Protein AF-A0A6N9L5D1-F1 (afdb_monomer)

Sequence (204 aa):
MIIDLNQILSTFNIDYEIAKGNNKLGEASLPKQFNQGGEIQGNFLSREFSLIYDPDKIKPEWDKVGHKKYGMLFEEESLGVIYQKTGFTSQSGYFVLKYDGVKYKMYRVGLETGYVYPIYEGSKLVACIVADKSIFNDLNLYHIYALNKSYSYISSIFGLYLDACIQLKYGPLVTSPNYIAGKSLRKKYDPAFIEKIKDMENKA

Nearest PDB structures (foldseek):
  4fpw-assembly3_A  TM=4.398E-01  e=1.246E-01  Micromonospora echinospora
  4fpw-assembly3_B  TM=4.103E-01  e=2.483E-01  Micromonospora echinospora
  3rzy-assembly1_A  TM=4.090E-01  e=1.676E+00  Homo sapiens
  1vyg-assembly1_A  TM=3.881E-01  e=1.965E+00  Schistosoma mansoni
  1z94-assembly2_E-2  TM=3.430E-01  e=1.507E+00  Chromobacterium violaceum ATCC 12472

Foldseek 3Di:
DKWKWWFDDDPFWGKTFIGDVVRTFKIWTHGLVCLCWDWIWMDGNNWTKIWTDDPPQPDPCCVVDPDDPQKTWIDTPWIKIKDKDDDPDNQFIWIWIDTPNWIKIWHWADDPQAIKIFIDGPPDGFKIWGWGQDDDPQMTMIMIQGPDPVVSVVVSVVVVSVVSVVCNVPGSDDDHDDDDGDPVCVVSDDPVSRVVSVVVVVVD

Structure (mmCIF, N/CA/C/O backbone):
data_AF-A0A6N9L5D1-F1
#
_entry.id   AF-A0A6N9L5D1-F1
#
loop_
_atom_site.group_PDB
_atom_site.id
_atom_site.type_symbol
_atom_site.label_atom_id
_atom_site.label_alt_id
_atom_site.label_comp_id
_atom_site.label_asym_id
_atom_site.label_entity_id
_atom_site.label_seq_id
_atom_site.pdbx_PDB_ins_code
_atom_site.Cartn_x
_atom_site.Cartn_y
_atom_site.Cartn_z
_atom_site.occupancy
_atom_site.B_iso_or_equiv
_atom_site.auth_seq_id
_atom_site.auth_comp_id
_atom_site.auth_asym_id
_atom_site.auth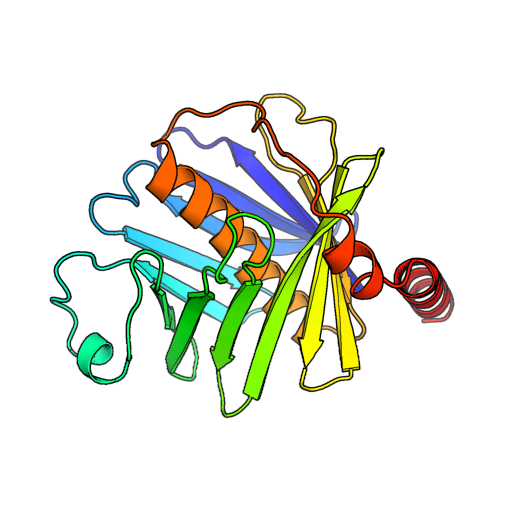_atom_id
_atom_site.pdbx_PDB_model_num
ATOM 1 N N . MET A 1 1 ? -7.427 1.441 13.996 1.00 91.81 1 MET A N 1
ATOM 2 C CA . MET A 1 1 ? -5.975 1.670 13.901 1.00 91.81 1 MET A CA 1
ATOM 3 C C . MET A 1 1 ? -5.735 2.827 12.963 1.00 91.81 1 MET A C 1
ATOM 5 O O . MET A 1 1 ? -6.174 2.772 11.816 1.00 91.81 1 MET A O 1
ATOM 9 N N . ILE A 1 2 ? -5.051 3.847 13.464 1.00 95.88 2 ILE A N 1
ATOM 10 C CA . ILE A 1 2 ? -4.616 5.014 12.697 1.00 95.88 2 ILE A CA 1
ATOM 11 C C . ILE A 1 2 ? -3.088 4.968 12.631 1.00 95.88 2 ILE A C 1
ATOM 13 O O . ILE A 1 2 ? -2.456 4.814 13.678 1.00 95.88 2 ILE A O 1
ATOM 17 N N . ILE A 1 3 ? -2.520 5.019 11.426 1.00 96.31 3 ILE A N 1
ATOM 18 C CA . ILE A 1 3 ? -1.069 5.075 11.185 1.00 96.31 3 ILE A CA 1
ATOM 19 C C . ILE A 1 3 ? -0.760 6.068 10.074 1.00 96.31 3 ILE A C 1
ATOM 21 O O . ILE A 1 3 ? -1.624 6.355 9.247 1.00 96.31 3 ILE A O 1
ATOM 25 N N . ASP A 1 4 ? 0.491 6.489 10.015 1.00 94.44 4 ASP A N 1
ATOM 26 C CA . ASP A 1 4 ? 1.027 7.338 8.968 1.00 94.44 4 ASP A CA 1
ATOM 27 C C . ASP A 1 4 ? 2.071 6.558 8.164 1.00 94.44 4 ASP A C 1
ATOM 29 O O . ASP A 1 4 ? 2.859 5.792 8.726 1.00 94.44 4 ASP A O 1
ATOM 33 N N . LEU A 1 5 ? 2.040 6.722 6.843 1.00 93.56 5 LEU A N 1
ATOM 34 C CA . LEU A 1 5 ? 3.094 6.298 5.928 1.00 93.56 5 LEU A CA 1
ATOM 35 C C . LEU A 1 5 ? 3.769 7.572 5.415 1.00 93.56 5 LEU A C 1
ATOM 37 O O . LEU A 1 5 ? 3.224 8.290 4.572 1.00 93.56 5 LEU A O 1
ATOM 41 N N . ASN A 1 6 ? 4.941 7.841 5.976 1.00 89.75 6 ASN A N 1
ATOM 42 C CA . ASN A 1 6 ? 5.690 9.072 5.800 1.00 89.75 6 ASN A CA 1
ATOM 43 C C . ASN A 1 6 ? 6.828 8.818 4.829 1.00 89.75 6 ASN A C 1
ATOM 45 O O . ASN A 1 6 ? 7.711 8.015 5.124 1.00 89.75 6 ASN A O 1
ATOM 49 N N . GLN A 1 7 ? 6.843 9.516 3.700 1.00 86.88 7 GLN A N 1
ATOM 50 C CA . GLN A 1 7 ? 8.029 9.531 2.861 1.00 86.88 7 GLN A CA 1
ATOM 51 C C . GLN A 1 7 ? 9.155 10.294 3.576 1.00 86.88 7 GLN A C 1
ATOM 53 O O . GLN A 1 7 ? 8.969 11.421 4.033 1.00 86.88 7 GLN A O 1
ATOM 58 N N . ILE A 1 8 ? 10.335 9.690 3.637 1.00 85.00 8 ILE A N 1
ATOM 59 C CA . ILE A 1 8 ? 11.583 10.268 4.123 1.00 85.00 8 ILE A CA 1
ATOM 60 C C . ILE A 1 8 ? 12.545 10.340 2.938 1.00 85.00 8 ILE A C 1
ATOM 62 O O . ILE A 1 8 ? 12.780 9.362 2.226 1.00 85.00 8 ILE A O 1
ATOM 66 N N . LEU A 1 9 ? 13.111 11.520 2.687 1.00 72.88 9 LEU A N 1
ATOM 67 C CA . LEU A 1 9 ? 14.063 11.657 1.592 1.00 72.88 9 LEU A CA 1
ATOM 68 C C . LEU A 1 9 ? 15.398 11.007 1.966 1.00 72.88 9 LEU A C 1
ATOM 70 O O . LEU A 1 9 ? 16.050 11.425 2.921 1.00 72.88 9 LEU A O 1
ATOM 74 N N . SER A 1 10 ? 15.836 10.061 1.144 1.00 66.38 10 SER A N 1
ATOM 75 C CA . SER A 1 10 ? 17.186 9.511 1.169 1.00 66.38 10 SER A CA 1
ATOM 76 C C . SER A 1 10 ? 17.852 9.737 -0.189 1.00 66.38 10 SER A C 1
ATOM 78 O O . SER A 1 10 ? 17.209 9.936 -1.228 1.00 66.38 10 SER A O 1
ATOM 80 N N . THR A 1 11 ? 19.178 9.849 -0.200 1.00 74.38 11 THR A N 1
ATOM 81 C CA . THR A 1 11 ? 19.909 10.321 -1.386 1.00 74.38 11 THR A CA 1
ATOM 82 C C . THR A 1 11 ? 19.740 9.352 -2.559 1.00 74.38 11 THR A C 1
ATOM 84 O O . THR A 1 11 ? 19.483 9.781 -3.689 1.00 74.38 11 THR A O 1
ATOM 87 N N . PHE A 1 12 ? 19.792 8.048 -2.280 1.00 76.06 12 PHE A N 1
ATOM 88 C CA . PHE A 1 12 ? 19.766 6.983 -3.285 1.00 76.06 12 PHE A CA 1
ATOM 89 C C . PHE A 1 12 ? 18.371 6.376 -3.493 1.00 76.06 12 PHE A C 1
ATOM 91 O O . PHE A 1 12 ? 17.987 6.115 -4.634 1.00 76.06 12 PHE A O 1
ATOM 98 N N . ASN A 1 13 ? 17.593 6.250 -2.417 1.00 84.94 13 ASN A N 1
ATOM 99 C CA . ASN A 1 13 ? 16.246 5.684 -2.421 1.00 84.94 13 ASN A CA 1
ATOM 100 C C . ASN A 1 13 ? 15.224 6.687 -1.881 1.00 84.94 13 ASN A C 1
ATOM 102 O O . ASN A 1 13 ? 15.570 7.690 -1.263 1.00 84.94 13 ASN A O 1
ATOM 106 N N . ILE A 1 14 ? 13.951 6.430 -2.140 1.00 87.50 14 ILE A N 1
ATOM 107 C CA . ILE A 1 14 ? 12.853 7.081 -1.438 1.00 87.50 14 ILE A CA 1
ATOM 108 C C . ILE A 1 14 ? 12.522 6.176 -0.255 1.00 87.50 14 ILE A C 1
ATOM 110 O O . ILE A 1 14 ? 11.976 5.091 -0.450 1.00 87.50 14 ILE A O 1
ATOM 114 N N . ASP A 1 15 ? 12.899 6.592 0.947 1.00 91.25 15 ASP A N 1
ATOM 115 C CA . ASP A 1 15 ? 12.652 5.808 2.151 1.00 91.25 15 ASP A CA 1
ATOM 116 C C . ASP A 1 15 ? 11.296 6.190 2.743 1.00 91.25 15 ASP A C 1
ATOM 118 O O . ASP A 1 15 ? 10.750 7.259 2.478 1.00 91.25 15 ASP A O 1
ATOM 122 N N . TYR A 1 16 ? 10.723 5.292 3.527 1.00 92.81 16 TYR A N 1
ATOM 123 C CA . TYR A 1 16 ? 9.433 5.473 4.164 1.00 92.81 16 TYR A CA 1
ATOM 124 C C . TYR A 1 16 ? 9.514 5.031 5.610 1.00 92.81 16 TYR A C 1
ATOM 126 O O . TYR A 1 16 ? 10.091 3.991 5.919 1.00 92.81 16 TYR A O 1
ATOM 134 N N . GLU A 1 17 ? 8.854 5.775 6.483 1.00 94.69 17 GLU A N 1
ATOM 135 C CA . GLU A 1 17 ? 8.556 5.348 7.839 1.00 94.69 17 GLU A CA 1
ATOM 136 C C . GLU A 1 17 ? 7.065 5.067 7.974 1.00 94.69 17 GLU A C 1
ATOM 138 O O . GLU A 1 17 ? 6.220 5.844 7.528 1.00 94.69 17 GLU A O 1
ATOM 143 N N . ILE A 1 18 ? 6.745 3.946 8.615 1.00 95.44 18 ILE A N 1
ATOM 144 C CA . ILE A 1 18 ? 5.383 3.591 8.992 1.00 95.44 18 ILE A CA 1
ATOM 145 C C . ILE A 1 18 ? 5.271 3.798 10.499 1.00 95.44 18 ILE A C 1
ATOM 147 O O . ILE A 1 18 ? 5.914 3.080 11.269 1.00 95.44 18 ILE A O 1
ATOM 151 N N . ALA A 1 19 ? 4.459 4.757 10.935 1.00 95.31 19 ALA A N 1
ATOM 152 C CA . ALA A 1 19 ? 4.396 5.179 12.333 1.00 95.31 19 ALA A CA 1
ATOM 153 C C . ALA A 1 19 ? 2.962 5.240 12.870 1.00 95.31 19 ALA A C 1
ATOM 155 O O . ALA A 1 19 ? 1.998 5.426 12.134 1.00 95.31 19 ALA A O 1
ATOM 156 N N . LYS A 1 20 ? 2.813 5.090 14.187 1.00 93.94 20 LYS A N 1
ATOM 157 C CA . LYS A 1 20 ? 1.584 5.416 14.921 1.00 93.94 20 LYS A CA 1
ATOM 158 C C . LYS A 1 20 ? 1.913 6.490 15.949 1.00 93.94 20 LYS A C 1
ATOM 160 O O . LYS A 1 20 ? 2.488 6.180 16.995 1.00 93.94 20 LYS A O 1
ATOM 165 N N . GLY A 1 21 ? 1.547 7.740 15.666 1.00 89.38 21 GLY A N 1
ATOM 166 C CA . GLY A 1 21 ? 2.043 8.873 16.449 1.00 89.38 21 GLY A CA 1
ATOM 167 C C . GLY A 1 21 ? 3.574 8.878 16.436 1.00 89.38 21 GLY A C 1
ATOM 168 O O . GLY A 1 21 ? 4.176 8.730 15.382 1.00 89.38 21 GLY A O 1
ATOM 169 N N . ASN A 1 22 ? 4.205 8.940 17.610 1.00 88.19 22 ASN A N 1
ATOM 170 C CA . ASN A 1 22 ? 5.671 8.941 17.727 1.00 88.19 22 ASN A CA 1
ATOM 171 C C . ASN A 1 22 ? 6.308 7.538 17.698 1.00 88.19 22 ASN A C 1
ATOM 173 O O . ASN A 1 22 ? 7.520 7.409 17.855 1.00 88.19 22 ASN A O 1
ATOM 177 N N . ASN A 1 23 ? 5.509 6.479 17.547 1.00 93.12 23 ASN A N 1
ATOM 178 C CA . ASN A 1 23 ? 6.004 5.109 17.600 1.00 93.12 23 ASN A CA 1
ATOM 179 C C . ASN A 1 23 ? 6.222 4.575 16.184 1.00 93.12 23 ASN A C 1
ATOM 181 O O . ASN A 1 23 ? 5.253 4.284 15.477 1.00 93.12 23 ASN A O 1
ATOM 185 N N . LYS A 1 24 ? 7.487 4.386 15.797 1.00 95.00 24 LYS A N 1
ATOM 186 C CA . LYS A 1 24 ? 7.852 3.690 14.559 1.00 95.00 24 LYS A CA 1
ATOM 187 C C . LYS A 1 24 ? 7.416 2.226 14.628 1.00 95.00 24 LYS A C 1
ATOM 189 O O . LYS A 1 24 ? 7.713 1.519 15.589 1.00 95.00 24 LYS A O 1
ATOM 194 N N . LEU A 1 25 ? 6.704 1.778 13.601 1.00 96.44 25 LEU A N 1
ATOM 195 C CA . LEU A 1 25 ? 6.185 0.417 13.471 1.00 96.44 25 LEU A CA 1
ATOM 196 C C . LEU A 1 25 ? 6.818 -0.360 12.309 1.00 96.44 25 LEU A C 1
ATOM 198 O O . LEU A 1 25 ? 6.644 -1.580 12.228 1.00 96.44 25 LEU A O 1
ATOM 202 N N . GLY A 1 26 ? 7.488 0.340 11.396 1.00 96.56 26 GLY A N 1
ATOM 203 C CA . GLY A 1 26 ? 8.083 -0.236 10.200 1.00 96.56 26 GLY A CA 1
ATOM 204 C C . GLY A 1 26 ? 8.743 0.808 9.308 1.00 96.56 26 GLY A C 1
ATOM 205 O O . GLY A 1 26 ? 8.685 2.009 9.586 1.00 96.56 26 GLY A O 1
ATOM 206 N N . GLU A 1 27 ? 9.353 0.336 8.234 1.00 96.31 27 GLU A N 1
ATOM 207 C CA . GLU A 1 27 ? 9.976 1.148 7.195 1.00 96.31 27 GLU A CA 1
ATOM 208 C C . GLU A 1 27 ? 9.917 0.443 5.838 1.00 96.31 27 GLU A C 1
ATOM 210 O O . GLU A 1 27 ? 9.669 -0.759 5.751 1.00 96.31 27 GLU A O 1
ATOM 215 N N . ALA A 1 28 ? 10.112 1.200 4.764 1.00 96.06 28 ALA A N 1
ATOM 216 C CA . ALA A 1 28 ? 10.272 0.649 3.425 1.00 96.06 28 ALA A CA 1
ATOM 217 C C . ALA A 1 28 ? 11.197 1.533 2.589 1.00 96.06 28 ALA A C 1
ATOM 219 O O . ALA A 1 28 ? 11.356 2.713 2.883 1.00 96.06 28 ALA A O 1
ATOM 220 N N . SER A 1 29 ? 11.780 0.982 1.529 1.00 93.81 29 SER A N 1
ATOM 221 C CA . SER A 1 29 ? 12.681 1.711 0.638 1.00 93.81 29 SER A CA 1
ATOM 222 C C . SER A 1 29 ? 12.319 1.449 -0.819 1.00 93.81 29 SER A C 1
ATOM 224 O O . SER A 1 29 ? 12.283 0.301 -1.257 1.00 93.81 29 SER A O 1
ATOM 226 N N . LEU A 1 30 ? 12.029 2.514 -1.568 1.00 91.56 30 LEU A N 1
ATOM 227 C CA . LEU A 1 30 ? 11.703 2.502 -2.994 1.00 91.56 30 LEU A CA 1
ATOM 228 C C . LEU A 1 30 ? 12.911 3.007 -3.806 1.00 91.56 30 LEU A C 1
ATOM 230 O O . LEU A 1 30 ? 13.289 4.177 -3.692 1.00 91.56 30 LEU A O 1
ATOM 234 N N . PRO A 1 31 ? 13.512 2.174 -4.672 1.00 89.88 31 PRO A N 1
ATOM 235 C CA . PRO A 1 31 ? 14.637 2.592 -5.505 1.00 89.88 31 PRO A CA 1
ATOM 236 C C . PRO A 1 31 ? 14.278 3.726 -6.474 1.00 89.88 31 PRO A C 1
ATOM 238 O O . PRO A 1 31 ? 13.267 3.661 -7.169 1.00 89.88 31 PRO A O 1
ATOM 241 N N . LYS A 1 32 ? 15.138 4.741 -6.643 1.00 83.75 32 LYS A N 1
ATOM 242 C CA . LYS A 1 32 ? 14.883 5.845 -7.602 1.00 83.75 32 LYS A CA 1
ATOM 243 C C . LYS A 1 32 ? 14.829 5.416 -9.079 1.00 83.75 32 LYS A C 1
ATOM 245 O O . LYS A 1 32 ? 14.246 6.127 -9.901 1.00 83.75 32 LYS A O 1
ATOM 250 N N . GLN A 1 33 ? 15.390 4.257 -9.412 1.00 83.56 33 GLN A N 1
ATOM 251 C CA . GLN A 1 33 ? 15.384 3.672 -10.760 1.00 83.56 33 GLN A CA 1
ATOM 252 C C . GLN A 1 33 ? 14.389 2.507 -10.897 1.00 83.56 33 GLN A C 1
ATOM 254 O O . GLN A 1 33 ? 14.547 1.655 -11.763 1.00 83.56 33 GLN A O 1
ATOM 259 N N . PHE A 1 34 ? 13.335 2.475 -10.071 1.00 87.00 34 PHE A N 1
ATOM 260 C CA . PHE A 1 34 ? 12.342 1.393 -10.040 1.00 87.00 34 PHE A CA 1
ATOM 261 C C . PHE A 1 34 ? 11.717 1.053 -11.408 1.00 87.00 34 PHE A C 1
ATOM 263 O O . PHE A 1 34 ? 11.295 -0.073 -11.650 1.00 87.00 34 PHE A O 1
ATOM 270 N N . ASN A 1 35 ? 11.680 2.008 -12.342 1.00 83.06 35 ASN A N 1
ATOM 271 C CA . ASN A 1 35 ? 11.167 1.809 -13.698 1.00 83.06 35 ASN A CA 1
ATOM 272 C C . ASN A 1 35 ? 12.033 0.921 -14.603 1.00 83.06 35 ASN A C 1
ATOM 274 O O . ASN A 1 35 ? 11.524 0.470 -15.629 1.00 83.06 35 ASN A O 1
ATOM 278 N N . GLN A 1 36 ? 13.288 0.657 -14.239 1.00 85.44 36 GLN A N 1
ATOM 279 C CA . GLN A 1 36 ? 14.186 -0.258 -14.956 1.00 85.44 36 GLN A CA 1
ATOM 280 C C . GLN A 1 36 ? 14.103 -1.702 -14.437 1.00 85.44 36 GLN A C 1
ATOM 282 O O . GLN A 1 36 ? 14.897 -2.548 -14.830 1.00 85.44 36 GLN A O 1
ATOM 287 N N . GLY A 1 37 ? 13.138 -1.982 -13.562 1.00 85.94 37 GLY A N 1
ATOM 288 C CA . GLY A 1 37 ? 13.146 -3.171 -12.725 1.00 85.94 37 GLY A CA 1
ATOM 289 C C . GLY A 1 37 ? 13.650 -2.800 -11.338 1.00 85.94 37 GLY A C 1
ATOM 290 O O . GLY A 1 37 ? 14.633 -2.075 -11.183 1.00 85.94 37 GLY A O 1
ATOM 291 N N . GLY A 1 38 ? 12.929 -3.232 -10.315 1.00 89.69 38 GLY A N 1
ATOM 292 C CA . GLY A 1 38 ? 13.236 -2.832 -8.955 1.00 89.69 38 GLY A CA 1
ATOM 293 C C . GLY A 1 38 ? 12.358 -3.516 -7.930 1.00 89.69 38 GLY A C 1
ATOM 294 O O . GLY A 1 38 ? 11.317 -4.098 -8.241 1.00 89.69 38 GLY A O 1
ATOM 295 N N . GLU A 1 39 ? 12.799 -3.418 -6.688 1.00 94.69 39 GLU A N 1
ATOM 296 C CA . GLU A 1 39 ? 12.156 -4.035 -5.544 1.00 94.69 39 GLU A CA 1
ATOM 297 C C . GLU A 1 39 ? 12.014 -2.992 -4.444 1.00 94.69 39 GLU A C 1
ATOM 299 O O . GLU A 1 39 ? 12.992 -2.349 -4.067 1.00 94.69 39 GLU A O 1
ATOM 304 N N . ILE A 1 40 ? 10.789 -2.803 -3.961 1.00 95.75 40 ILE A N 1
ATOM 305 C CA . ILE A 1 40 ? 10.553 -2.103 -2.702 1.00 95.75 40 ILE A CA 1
ATOM 306 C C . ILE A 1 40 ? 10.690 -3.144 -1.615 1.00 95.75 40 ILE A C 1
ATOM 308 O O . ILE A 1 40 ? 9.905 -4.088 -1.604 1.00 95.75 40 ILE A O 1
ATOM 312 N N . GLN A 1 41 ? 11.639 -2.956 -0.714 1.00 96.19 41 GLN A N 1
ATOM 313 C CA . GLN A 1 41 ? 11.795 -3.800 0.464 1.00 96.19 41 GLN A CA 1
ATOM 314 C C . GLN A 1 41 ? 11.293 -3.039 1.676 1.00 96.19 41 GLN A C 1
ATOM 316 O O . GLN A 1 41 ? 11.514 -1.831 1.784 1.00 96.19 41 GLN A O 1
ATOM 321 N N . GLY A 1 42 ? 10.611 -3.722 2.582 1.00 96.44 42 GLY A N 1
ATOM 322 C CA . GLY A 1 42 ? 10.160 -3.102 3.813 1.00 96.44 42 GLY A CA 1
ATOM 323 C C . GLY A 1 42 ? 9.807 -4.102 4.890 1.00 96.44 42 GLY A C 1
ATOM 324 O O . GLY A 1 42 ? 9.711 -5.307 4.665 1.00 96.44 42 GLY A O 1
ATOM 325 N N . ASN A 1 43 ? 9.587 -3.571 6.081 1.00 96.88 43 ASN A N 1
ATOM 326 C CA . ASN A 1 43 ? 9.059 -4.304 7.208 1.00 96.88 43 ASN A CA 1
ATOM 327 C C . ASN A 1 43 ? 7.920 -3.519 7.857 1.00 96.88 43 ASN A C 1
ATOM 329 O O . ASN A 1 43 ? 7.933 -2.293 7.941 1.00 96.88 43 ASN A O 1
ATOM 333 N N . PHE A 1 44 ? 6.911 -4.221 8.359 1.00 95.69 44 PHE A N 1
ATOM 334 C CA . PHE A 1 44 ? 5.868 -3.595 9.161 1.00 95.69 44 PHE A CA 1
ATOM 335 C C . PHE A 1 44 ? 5.303 -4.585 10.172 1.00 95.69 44 PHE A C 1
ATOM 337 O O . PHE A 1 44 ? 4.897 -5.685 9.803 1.00 95.69 44 PHE A O 1
ATOM 344 N N . LEU A 1 45 ? 5.276 -4.200 11.456 1.00 88.94 45 LEU A N 1
ATOM 345 C CA . LEU A 1 45 ? 4.856 -5.077 12.561 1.00 88.94 45 LEU A CA 1
ATOM 346 C C . LEU A 1 45 ? 5.612 -6.420 12.565 1.00 88.94 45 LEU A C 1
ATOM 348 O O . LEU A 1 45 ? 5.006 -7.475 12.738 1.00 88.94 45 LEU A O 1
ATOM 352 N N . SER A 1 46 ? 6.931 -6.361 12.352 1.00 88.94 46 SER A N 1
ATOM 353 C CA . SER A 1 46 ? 7.837 -7.521 12.271 1.00 88.94 46 SER A CA 1
ATOM 354 C C . SER A 1 46 ? 7.609 -8.463 11.082 1.00 88.94 46 SER A C 1
ATOM 356 O O . SER A 1 46 ? 8.156 -9.560 11.075 1.00 88.94 46 SER A O 1
ATOM 358 N N . ARG A 1 47 ? 6.828 -8.049 10.078 1.00 93.75 47 ARG A N 1
ATOM 359 C CA . ARG A 1 47 ? 6.648 -8.785 8.821 1.00 93.75 47 ARG A CA 1
ATOM 360 C C . ARG A 1 47 ? 7.483 -8.133 7.734 1.00 93.75 47 ARG A C 1
ATOM 362 O O . ARG A 1 47 ? 7.245 -6.964 7.425 1.00 93.75 47 ARG A O 1
ATOM 369 N N . GLU A 1 48 ? 8.439 -8.867 7.187 1.00 96.94 48 GLU A N 1
ATOM 370 C CA . GLU A 1 48 ? 9.222 -8.444 6.024 1.00 96.94 48 GLU A CA 1
ATOM 371 C C . GLU A 1 48 ? 8.419 -8.668 4.747 1.00 96.94 48 GLU A C 1
ATOM 373 O O . GLU A 1 48 ? 7.653 -9.624 4.650 1.00 96.94 48 GLU A O 1
ATOM 378 N N . PHE A 1 49 ? 8.555 -7.773 3.778 1.00 97.44 49 PHE A N 1
ATOM 379 C CA . PHE A 1 49 ? 7.877 -7.901 2.501 1.00 97.44 49 PHE A CA 1
ATOM 380 C C . PHE A 1 49 ? 8.645 -7.226 1.372 1.00 97.44 49 PHE A C 1
ATOM 382 O O . PHE A 1 49 ? 9.402 -6.276 1.592 1.00 97.44 49 PHE A O 1
ATOM 389 N N . SER A 1 50 ? 8.331 -7.659 0.154 1.00 97.38 50 SER A N 1
ATOM 390 C CA . SER A 1 50 ? 8.848 -7.075 -1.074 1.00 97.38 50 SER A CA 1
ATOM 391 C C . SER A 1 50 ? 7.741 -6.794 -2.091 1.00 97.38 50 SER A C 1
ATOM 393 O O . SER A 1 50 ? 6.834 -7.600 -2.300 1.00 97.38 50 SER A O 1
ATOM 395 N N . LEU A 1 51 ? 7.818 -5.643 -2.764 1.00 96.69 51 LEU A N 1
ATOM 396 C CA . LEU A 1 51 ? 7.054 -5.351 -3.981 1.00 96.69 51 LEU A CA 1
ATOM 397 C C . LEU A 1 51 ? 8.000 -5.292 -5.171 1.00 96.69 51 LEU A C 1
ATOM 399 O O . LEU A 1 51 ? 8.813 -4.376 -5.276 1.00 96.69 51 LEU A O 1
ATOM 403 N N . ILE A 1 52 ? 7.872 -6.249 -6.082 1.00 95.31 52 ILE A N 1
ATOM 404 C CA . ILE A 1 52 ? 8.824 -6.430 -7.177 1.00 95.31 52 ILE A CA 1
ATOM 405 C C . ILE A 1 52 ? 8.171 -6.048 -8.497 1.00 95.31 52 ILE A C 1
ATOM 407 O O . ILE A 1 52 ? 7.157 -6.624 -8.908 1.00 95.31 52 ILE A O 1
ATOM 411 N N . TYR A 1 53 ? 8.792 -5.099 -9.187 1.00 93.69 53 TYR A N 1
ATOM 412 C CA . TYR A 1 53 ? 8.508 -4.785 -10.576 1.00 93.69 53 TYR A CA 1
ATOM 413 C C . TYR A 1 53 ? 9.596 -5.386 -11.463 1.00 93.69 53 TYR A C 1
ATOM 415 O O . TYR A 1 53 ? 10.770 -5.048 -11.334 1.00 93.69 53 TYR A O 1
ATOM 423 N N . ASP A 1 54 ? 9.192 -6.262 -12.376 1.00 90.31 54 ASP A N 1
ATOM 424 C CA . ASP A 1 54 ? 10.068 -6.906 -13.351 1.00 90.31 54 ASP A CA 1
ATOM 425 C C . ASP A 1 54 ? 9.465 -6.675 -14.747 1.00 90.31 54 ASP A C 1
ATOM 427 O O . ASP A 1 54 ? 8.494 -7.339 -15.133 1.00 90.31 54 ASP A O 1
ATOM 431 N N . PRO A 1 55 ? 9.949 -5.663 -15.485 1.00 86.69 55 PRO A N 1
ATOM 432 C CA . PRO A 1 55 ? 9.409 -5.340 -16.801 1.00 86.69 55 PRO A CA 1
ATOM 433 C C . PRO A 1 55 ? 9.678 -6.448 -17.827 1.00 86.69 55 PRO A C 1
ATOM 435 O O . PRO A 1 55 ? 8.844 -6.665 -18.712 1.00 86.69 55 PRO A O 1
ATOM 438 N N . ASP A 1 56 ? 10.798 -7.156 -17.676 1.00 89.19 56 ASP A N 1
ATOM 439 C CA . ASP A 1 56 ? 11.262 -8.196 -18.596 1.00 89.19 56 ASP A CA 1
ATOM 440 C C . ASP A 1 56 ? 10.761 -9.594 -18.203 1.00 89.19 56 ASP A C 1
ATOM 442 O O . ASP A 1 56 ? 10.819 -10.520 -19.012 1.00 89.19 56 ASP A O 1
ATOM 446 N N . LYS A 1 57 ? 10.182 -9.724 -17.001 1.00 87.25 57 LYS A N 1
ATOM 447 C CA . LYS A 1 57 ? 9.574 -10.946 -16.451 1.00 87.25 57 LYS A CA 1
ATOM 448 C C . LYS A 1 57 ? 10.562 -12.106 -16.382 1.00 87.25 57 LYS A C 1
ATOM 450 O O . LYS A 1 57 ? 10.262 -13.223 -16.798 1.00 87.25 57 LYS A O 1
ATOM 455 N N . ILE A 1 58 ? 11.753 -11.819 -15.878 1.00 87.06 58 ILE A N 1
ATOM 456 C CA . ILE A 1 58 ? 12.841 -12.786 -15.765 1.00 87.06 58 ILE A CA 1
ATOM 457 C C . ILE A 1 58 ? 12.636 -13.690 -14.539 1.00 87.06 58 ILE A C 1
ATOM 459 O O . ILE A 1 58 ? 13.042 -14.853 -14.572 1.00 87.06 58 ILE A O 1
ATOM 463 N N . LYS A 1 59 ? 11.994 -13.205 -13.460 1.00 86.69 59 LYS A N 1
ATOM 464 C CA . LYS A 1 59 ? 11.750 -14.039 -12.268 1.00 86.69 59 LYS A CA 1
ATOM 465 C C . LYS A 1 59 ? 10.723 -15.168 -12.557 1.00 86.69 59 LYS A C 1
ATOM 467 O O . LYS A 1 59 ? 9.655 -14.885 -13.107 1.00 86.69 59 LYS A O 1
ATOM 472 N N . PRO A 1 60 ? 10.969 -16.427 -12.136 1.00 86.50 60 PRO A N 1
ATOM 473 C CA . PRO A 1 60 ? 10.050 -17.557 -12.356 1.00 86.50 60 PRO A CA 1
ATOM 474 C C . PRO A 1 60 ? 8.630 -17.357 -11.798 1.00 86.50 60 PRO A C 1
ATOM 476 O O . PRO A 1 60 ? 7.656 -17.913 -12.304 1.00 86.50 60 PRO A O 1
ATOM 479 N N . GLU A 1 61 ? 8.480 -16.558 -10.743 1.00 89.69 61 GLU A N 1
ATOM 480 C CA . GLU A 1 61 ? 7.207 -16.267 -10.084 1.00 89.69 61 GLU A CA 1
ATOM 481 C C . GLU A 1 61 ? 6.218 -15.525 -10.994 1.00 89.69 61 GLU A C 1
ATOM 483 O O . GLU A 1 61 ? 5.007 -15.612 -10.774 1.00 89.69 61 GLU A O 1
ATOM 488 N N . TRP A 1 62 ? 6.697 -14.841 -12.040 1.00 88.69 62 TRP A N 1
ATOM 489 C CA . TRP A 1 62 ? 5.847 -14.095 -12.974 1.00 88.69 62 TRP A CA 1
ATOM 490 C C . TRP A 1 62 ? 4.884 -14.977 -13.761 1.00 88.69 62 TRP A C 1
ATOM 492 O O . TRP A 1 62 ? 3.791 -14.514 -14.100 1.00 88.69 62 TRP A O 1
ATOM 502 N N . ASP A 1 63 ? 5.219 -16.252 -13.972 1.00 85.81 63 ASP A N 1
ATOM 503 C CA . ASP A 1 63 ? 4.325 -17.224 -14.612 1.00 85.81 63 ASP A CA 1
ATOM 504 C C . ASP A 1 63 ? 3.028 -17.428 -13.815 1.00 85.81 63 ASP A C 1
ATOM 506 O O . ASP A 1 63 ? 1.990 -17.812 -14.360 1.00 85.81 63 ASP A O 1
ATOM 510 N N . LYS A 1 64 ? 3.046 -17.108 -12.514 1.00 83.56 64 LYS A N 1
ATOM 511 C CA . LYS A 1 64 ? 1.882 -17.199 -11.627 1.00 83.56 64 LYS A CA 1
ATOM 512 C C . LYS A 1 64 ? 0.976 -15.965 -11.713 1.00 83.56 64 LYS A C 1
ATOM 514 O O . LYS A 1 64 ? -0.017 -15.888 -10.982 1.00 83.56 64 LYS A O 1
ATOM 519 N N . VAL A 1 65 ? 1.265 -14.996 -12.593 1.00 80.00 65 VAL A N 1
ATOM 520 C CA . VAL A 1 65 ? 0.591 -13.694 -12.584 1.00 80.00 65 VAL A CA 1
ATOM 521 C C . VAL A 1 65 ? 0.058 -13.223 -13.950 1.00 80.00 65 VAL A C 1
ATOM 523 O O . VAL A 1 65 ? 0.764 -13.099 -14.942 1.00 80.00 65 VAL A O 1
ATOM 526 N N . GLY A 1 66 ? -1.233 -12.861 -14.004 1.00 66.31 66 GLY A N 1
ATOM 527 C CA . GLY A 1 66 ? -1.939 -12.437 -15.234 1.00 66.31 66 GLY A CA 1
ATOM 528 C C . GLY A 1 66 ? -1.820 -10.942 -15.592 1.00 66.31 66 GLY A C 1
ATOM 529 O O . GLY A 1 66 ? -2.827 -10.231 -15.567 1.00 66.31 66 GLY A O 1
ATOM 530 N N . HIS A 1 67 ? -0.607 -10.451 -15.874 1.00 65.38 67 HIS A N 1
ATOM 531 C CA . HIS A 1 67 ? -0.214 -9.031 -15.777 1.00 65.38 67 HIS A CA 1
ATOM 532 C C . HIS A 1 67 ? -0.888 -7.980 -16.683 1.00 65.38 67 HIS A C 1
ATOM 534 O O . HIS A 1 67 ? -1.284 -8.204 -17.824 1.00 65.38 67 HIS A O 1
ATOM 540 N N . LYS 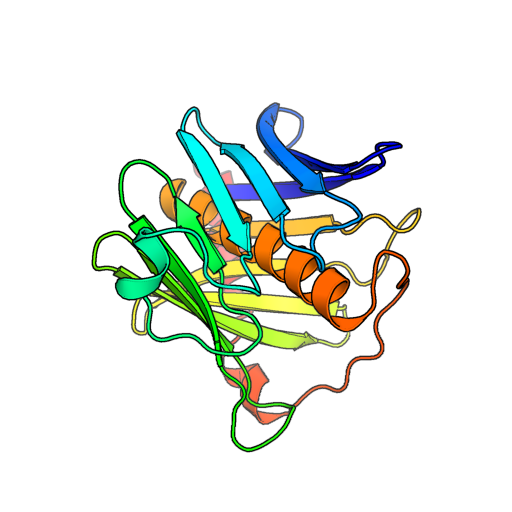A 1 68 ? -0.900 -6.752 -16.144 1.00 74.19 68 LYS A N 1
ATOM 541 C CA . LYS A 1 68 ? -1.147 -5.460 -16.807 1.00 74.19 68 LYS A CA 1
ATOM 542 C C . LYS A 1 68 ? 0.111 -4.582 -16.673 1.00 74.19 68 LYS A C 1
ATOM 544 O O . LYS A 1 68 ? 0.952 -4.881 -15.834 1.00 74.19 68 LYS A O 1
ATOM 549 N N . LYS A 1 69 ? 0.190 -3.464 -17.412 1.00 80.12 69 LYS A N 1
ATOM 550 C CA . LYS A 1 69 ? 1.349 -2.535 -17.487 1.00 80.12 69 LYS A CA 1
ATOM 551 C C . LYS A 1 69 ? 1.976 -2.107 -16.141 1.00 80.12 69 LYS A C 1
ATOM 553 O O . LYS A 1 69 ? 3.153 -1.794 -16.114 1.00 80.12 69 LYS A O 1
ATOM 558 N N . TYR A 1 70 ? 1.208 -2.091 -15.049 1.00 85.75 70 TYR A N 1
ATOM 559 C CA . TYR A 1 70 ? 1.653 -1.652 -13.714 1.00 85.75 70 TYR A CA 1
ATOM 560 C C . TYR A 1 70 ? 1.558 -2.755 -12.649 1.00 85.75 70 TYR A C 1
ATOM 562 O O . TYR A 1 70 ? 1.358 -2.460 -11.475 1.00 85.75 70 TYR A O 1
ATOM 570 N N . GLY A 1 71 ? 1.553 -4.030 -13.039 1.00 91.25 71 GLY A N 1
ATOM 571 C CA . GLY A 1 71 ? 1.495 -5.114 -12.057 1.00 91.25 71 GLY A CA 1
ATOM 572 C C . GLY A 1 71 ? 2.851 -5.370 -11.397 1.00 91.25 71 GLY A C 1
ATOM 573 O O . GLY A 1 71 ? 3.870 -5.260 -12.068 1.00 91.25 71 GLY A O 1
ATOM 574 N N . MET A 1 72 ? 2.836 -5.742 -10.120 1.00 94.69 72 MET A N 1
ATOM 575 C CA . MET A 1 72 ? 4.006 -6.106 -9.315 1.00 94.69 72 MET A CA 1
ATOM 576 C C . MET A 1 72 ? 3.717 -7.398 -8.546 1.00 94.69 72 MET A C 1
ATOM 578 O O . MET A 1 72 ? 2.565 -7.641 -8.156 1.00 94.69 72 MET A O 1
ATOM 582 N N . LEU A 1 73 ? 4.753 -8.204 -8.321 1.00 95.56 73 LEU A N 1
ATOM 583 C CA . LEU A 1 73 ? 4.700 -9.293 -7.349 1.00 95.56 73 LEU A CA 1
ATOM 584 C C . LEU A 1 73 ? 4.710 -8.694 -5.946 1.00 95.56 73 LEU A C 1
ATOM 586 O O . LEU A 1 73 ? 5.393 -7.703 -5.697 1.00 95.56 73 LEU A O 1
ATOM 590 N N . PHE A 1 74 ? 3.938 -9.293 -5.052 1.00 96.19 74 PHE A N 1
ATOM 591 C CA . PHE A 1 74 ? 3.987 -9.004 -3.628 1.00 96.19 74 PHE A CA 1
ATOM 592 C C . PHE A 1 74 ? 4.484 -10.257 -2.917 1.00 96.19 74 PHE A C 1
ATOM 594 O O . PHE A 1 74 ? 3.792 -11.271 -2.927 1.00 96.19 74 PHE A O 1
ATOM 601 N N . GLU A 1 75 ? 5.684 -10.203 -2.359 1.00 95.12 75 GLU A N 1
ATOM 602 C CA . GLU A 1 75 ? 6.324 -11.323 -1.676 1.00 95.12 75 GLU A CA 1
ATOM 603 C C . GLU A 1 75 ? 6.348 -11.072 -0.171 1.00 95.12 75 GLU A C 1
ATOM 605 O O . GLU A 1 75 ? 6.757 -10.010 0.291 1.00 95.12 75 GLU A O 1
ATOM 610 N N . GLU A 1 76 ? 5.880 -12.062 0.578 1.00 93.69 76 GLU A N 1
ATOM 611 C CA . GLU A 1 76 ? 5.990 -12.165 2.031 1.00 93.69 76 GLU A CA 1
ATOM 612 C C . GLU A 1 76 ? 6.007 -13.675 2.367 1.00 93.69 76 GLU A C 1
ATOM 614 O O . GLU A 1 76 ? 6.690 -14.428 1.675 1.00 93.69 76 GLU A O 1
ATOM 619 N N . GLU A 1 77 ? 5.231 -14.178 3.331 1.00 90.38 77 GLU A N 1
ATOM 620 C CA . GLU A 1 77 ? 5.073 -15.619 3.585 1.00 90.38 77 GLU A CA 1
ATOM 621 C C . GLU A 1 77 ? 4.393 -16.325 2.405 1.00 90.38 77 GLU A C 1
ATOM 623 O O . GLU A 1 77 ? 4.619 -17.506 2.143 1.00 90.38 77 GLU A O 1
ATOM 628 N N . SER A 1 78 ? 3.539 -15.597 1.683 1.00 91.31 78 SER A N 1
ATOM 629 C CA . SER A 1 78 ? 2.826 -16.073 0.501 1.00 91.31 78 SER A CA 1
ATOM 630 C C . SER A 1 78 ? 2.976 -15.106 -0.663 1.00 91.31 78 SER A C 1
ATOM 632 O O . SER A 1 78 ? 3.045 -13.891 -0.485 1.00 91.31 78 SER A O 1
ATOM 634 N N . LEU A 1 79 ? 2.956 -15.646 -1.882 1.00 93.62 79 LEU A N 1
ATOM 635 C CA . LEU A 1 79 ? 3.019 -14.836 -3.093 1.00 93.62 79 LEU A CA 1
ATOM 636 C C . LEU A 1 79 ? 1.661 -14.185 -3.394 1.00 93.62 79 LEU A C 1
ATOM 638 O O . LEU A 1 79 ? 0.629 -14.852 -3.512 1.00 93.62 79 LEU A O 1
ATOM 642 N N . GLY A 1 80 ? 1.678 -12.872 -3.577 1.00 95.00 80 GLY A N 1
ATOM 643 C CA . GLY A 1 80 ? 0.565 -12.053 -4.025 1.00 95.00 80 GLY A CA 1
ATOM 644 C C . GLY A 1 80 ? 0.871 -11.294 -5.315 1.00 95.00 80 GLY A C 1
ATOM 645 O O . GLY A 1 80 ? 1.983 -11.284 -5.837 1.00 95.00 80 GLY A O 1
ATOM 646 N N . VAL A 1 81 ? -0.151 -10.617 -5.834 1.00 95.38 81 VAL A N 1
ATOM 647 C CA . VAL A 1 81 ? -0.017 -9.681 -6.955 1.00 95.38 81 VAL A CA 1
ATOM 648 C C . VAL A 1 81 ? -0.794 -8.409 -6.673 1.00 95.38 81 VAL A C 1
ATOM 650 O O . VAL A 1 81 ? -1.990 -8.451 -6.356 1.00 95.38 81 VAL A O 1
ATOM 653 N N . ILE A 1 82 ? -0.145 -7.273 -6.903 1.00 95.94 82 ILE A N 1
ATOM 654 C CA . ILE A 1 82 ? -0.778 -5.958 -6.914 1.00 95.94 82 ILE A CA 1
ATOM 655 C C . ILE A 1 82 ? -0.739 -5.348 -8.315 1.00 95.94 82 ILE A C 1
ATOM 657 O O . ILE A 1 82 ? 0.246 -5.467 -9.035 1.00 95.94 82 ILE A O 1
ATOM 661 N N . TYR A 1 83 ? -1.841 -4.748 -8.766 1.00 93.12 83 TYR A N 1
ATOM 662 C CA . TYR A 1 83 ? -1.920 -4.162 -10.105 1.00 93.12 83 TYR A CA 1
ATOM 663 C C . TYR A 1 83 ? -3.033 -3.120 -10.245 1.00 93.12 83 TYR A C 1
ATOM 665 O O . TYR A 1 83 ? -4.078 -3.175 -9.590 1.00 93.12 83 TYR A O 1
ATOM 673 N N . GLN A 1 84 ? -2.859 -2.211 -11.204 1.00 87.81 84 GLN A N 1
ATOM 674 C CA . GLN A 1 84 ? -3.881 -1.257 -11.610 1.00 87.81 84 GLN A CA 1
ATOM 675 C C . GLN A 1 84 ? -4.792 -1.852 -12.689 1.00 87.81 84 GLN A C 1
ATOM 677 O O . GLN A 1 84 ? -4.345 -2.337 -13.732 1.00 87.81 84 GLN A O 1
ATOM 682 N N . LYS A 1 85 ? -6.108 -1.759 -12.490 1.00 85.38 85 LYS A N 1
ATOM 683 C CA . LYS A 1 85 ? -7.090 -1.898 -13.564 1.00 85.38 85 LYS A CA 1
ATOM 684 C C . LYS A 1 85 ? -7.495 -0.515 -14.052 1.00 85.38 85 LYS A C 1
ATOM 686 O O . LYS A 1 85 ? -8.157 0.220 -13.333 1.00 85.38 85 LYS A O 1
ATOM 691 N N . THR A 1 86 ? -7.158 -0.1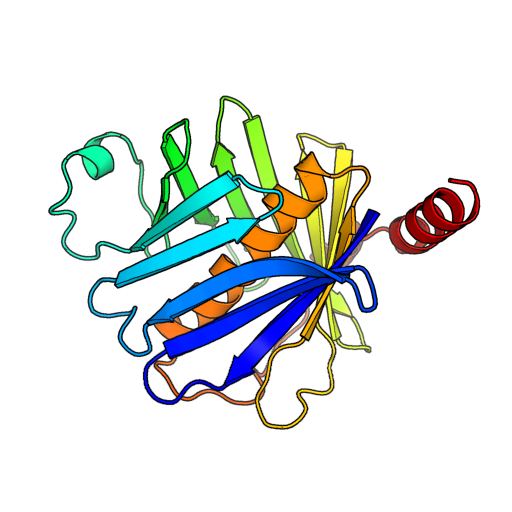93 -15.293 1.00 71.44 86 THR A N 1
ATOM 692 C CA . THR A 1 86 ? -7.813 0.879 -16.046 1.00 71.44 86 THR A CA 1
ATOM 693 C C . THR A 1 86 ? -9.253 0.474 -16.360 1.00 71.44 86 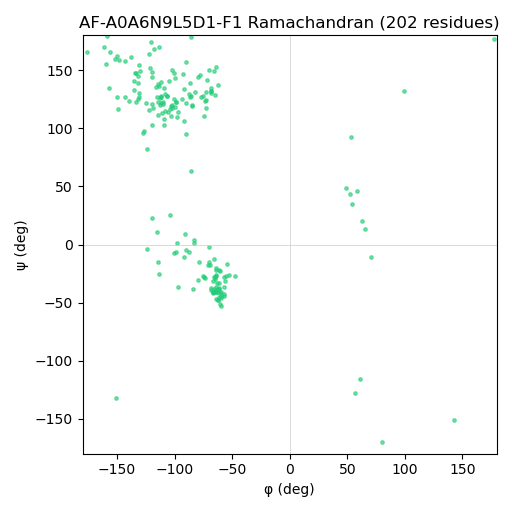THR A C 1
ATOM 695 O O . THR A 1 86 ? -9.505 -0.664 -16.766 1.00 71.44 86 THR A O 1
ATOM 698 N N . GLY A 1 87 ? -10.203 1.374 -16.104 1.00 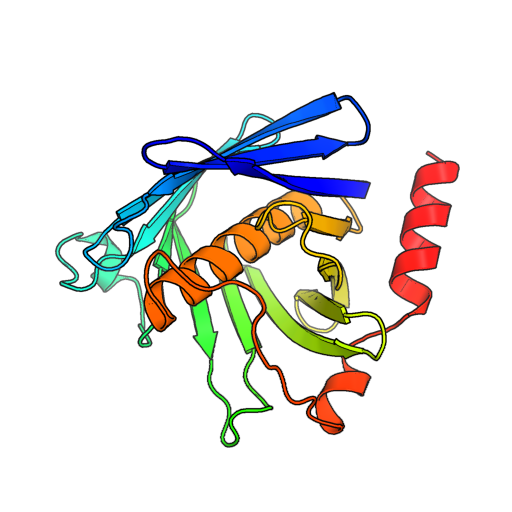60.25 87 GLY A N 1
ATOM 699 C CA . GLY A 1 87 ? -11.574 1.231 -16.590 1.00 60.25 87 GLY A CA 1
ATOM 700 C C . GLY A 1 87 ? -11.718 1.791 -18.009 1.00 60.25 87 GLY A C 1
ATOM 701 O O . GLY A 1 87 ? -10.755 2.311 -18.570 1.00 60.25 87 GLY A O 1
ATOM 702 N N . PHE A 1 88 ? -12.918 1.693 -18.590 1.00 42.31 88 PHE A N 1
ATOM 703 C CA . PHE A 1 88 ? -13.216 2.179 -19.950 1.00 42.31 88 PHE A CA 1
ATOM 704 C C . PHE A 1 88 ? -12.994 3.692 -20.12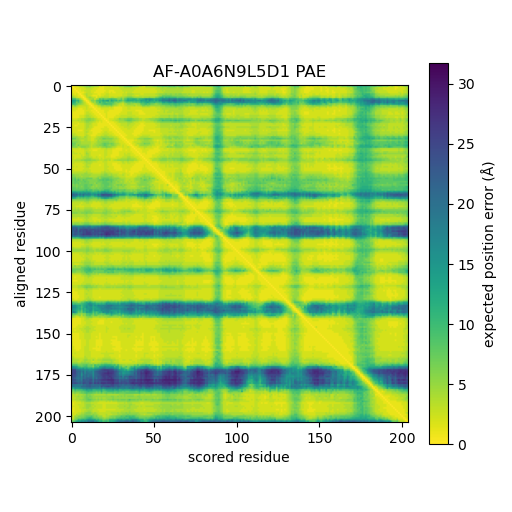4 1.00 42.31 88 PHE A C 1
ATOM 706 O O . PHE A 1 88 ? -12.760 4.160 -21.232 1.00 42.31 88 PHE A O 1
ATOM 713 N N . THR A 1 89 ? -13.025 4.456 -19.030 1.00 44.44 89 THR A N 1
ATOM 714 C CA . THR A 1 89 ? -12.629 5.870 -18.986 1.00 44.44 89 THR A CA 1
ATOM 715 C C . THR A 1 89 ? -11.465 6.051 -18.012 1.00 44.44 89 THR A C 1
ATOM 717 O O . THR A 1 89 ? -11.391 5.358 -16.993 1.00 44.44 89 THR A O 1
ATOM 720 N N . SER A 1 90 ? -10.578 7.019 -18.268 1.00 48.81 90 SER A N 1
ATOM 721 C CA . SER A 1 90 ? -9.407 7.337 -17.423 1.00 48.81 90 SER A CA 1
ATOM 722 C C . SER A 1 90 ? -9.744 7.614 -15.946 1.00 48.81 90 SER A C 1
ATOM 724 O O . SER A 1 90 ? -8.870 7.532 -15.087 1.00 48.81 90 SER A O 1
ATOM 726 N N . GLN A 1 91 ? -11.018 7.878 -15.640 1.00 50.22 91 GLN A N 1
ATOM 727 C CA . GLN A 1 91 ? -11.558 8.203 -14.318 1.00 50.22 91 GLN A CA 1
ATOM 728 C C . GLN A 1 91 ? -12.192 7.014 -13.568 1.00 50.22 91 GLN A C 1
ATOM 730 O O . GLN A 1 91 ? -12.719 7.211 -12.481 1.00 50.22 91 GLN A O 1
ATOM 735 N N . SER A 1 92 ? -12.192 5.798 -14.126 1.00 58.72 92 SER A N 1
ATOM 736 C CA . SER A 1 92 ? -12.853 4.611 -13.534 1.00 58.72 92 SER A CA 1
ATOM 737 C C . SER A 1 92 ? -11.884 3.497 -13.120 1.00 58.72 92 SER A C 1
ATOM 739 O O . SER A 1 92 ? -12.299 2.377 -12.814 1.00 58.72 92 SER A O 1
ATOM 741 N N . GLY A 1 93 ? -10.582 3.794 -13.117 1.00 73.94 93 GLY A N 1
ATOM 742 C CA . GLY A 1 93 ? -9.562 2.844 -12.699 1.00 73.94 93 GLY A CA 1
ATOM 743 C C . GLY A 1 93 ? -9.581 2.565 -11.193 1.00 73.94 93 GLY A C 1
ATOM 744 O O . GLY A 1 93 ? -9.938 3.423 -10.388 1.00 73.94 93 GLY A O 1
ATOM 745 N N . TYR A 1 94 ? -9.181 1.355 -10.816 1.00 87.25 94 TYR A N 1
ATOM 746 C CA . TYR A 1 94 ? -9.008 0.937 -9.425 1.00 87.25 94 TYR A CA 1
ATOM 747 C C . TYR A 1 94 ? -7.806 0.006 -9.304 1.00 87.25 94 TYR A C 1
ATOM 749 O O . TYR A 1 94 ? -7.383 -0.620 -10.279 1.00 87.25 94 TYR A O 1
ATOM 757 N N . PHE A 1 95 ? -7.257 -0.093 -8.106 1.00 91.62 95 PHE A N 1
ATOM 758 C CA . PHE A 1 95 ? -6.119 -0.945 -7.800 1.00 91.62 95 PHE A CA 1
ATOM 759 C C . PHE A 1 95 ? -6.599 -2.228 -7.137 1.00 91.62 95 PHE A C 1
ATOM 761 O O . PHE A 1 95 ? -7.630 -2.251 -6.459 1.00 91.62 95 PHE A O 1
ATOM 768 N N . VAL A 1 96 ? -5.884 -3.317 -7.380 1.00 95.06 96 VAL A N 1
ATOM 769 C CA . VAL A 1 96 ? -6.223 -4.639 -6.864 1.00 95.06 96 VAL A CA 1
ATOM 770 C C . VAL A 1 96 ? -4.988 -5.250 -6.247 1.00 95.06 96 VAL A C 1
ATOM 772 O O . VAL A 1 96 ? -3.975 -5.330 -6.927 1.00 95.06 96 VAL A O 1
ATOM 775 N N . LEU A 1 97 ? -5.126 -5.752 -5.025 1.00 96.69 97 LEU A N 1
ATOM 776 C CA . LEU A 1 97 ? -4.186 -6.681 -4.409 1.00 96.69 97 LEU A CA 1
ATOM 777 C C . LEU A 1 97 ? -4.896 -8.028 -4.271 1.00 96.69 97 LEU A C 1
ATOM 779 O O . LEU A 1 97 ? -6.020 -8.093 -3.768 1.00 96.69 97 LEU A O 1
ATOM 783 N N . LYS A 1 98 ? -4.268 -9.093 -4.758 1.00 95.69 98 LYS A N 1
ATOM 784 C CA . LYS A 1 98 ? -4.643 -10.473 -4.448 1.00 95.69 98 LYS A CA 1
ATOM 785 C C . LYS A 1 98 ? -3.524 -11.069 -3.614 1.00 95.69 98 LYS A C 1
ATOM 787 O O . LYS A 1 98 ? -2.394 -11.092 -4.089 1.00 95.69 98 LYS A O 1
ATOM 792 N N . TYR A 1 99 ? -3.835 -11.529 -2.416 1.00 94.81 99 TYR A N 1
ATOM 793 C CA . TYR A 1 99 ? -2.847 -12.069 -1.494 1.00 94.81 99 TYR A CA 1
ATOM 794 C C . TYR A 1 99 ? -3.549 -12.999 -0.506 1.00 94.81 99 TYR A C 1
ATOM 796 O O . TYR A 1 99 ? -4.638 -12.668 -0.037 1.00 94.81 99 TYR A O 1
ATOM 804 N N . ASP A 1 100 ? -2.949 -14.167 -0.273 1.00 91.31 100 ASP A N 1
ATOM 805 C CA . ASP A 1 100 ? -3.452 -15.208 0.633 1.00 91.31 100 ASP A CA 1
ATOM 806 C C . ASP A 1 100 ? -4.940 -15.564 0.412 1.00 91.31 100 ASP A C 1
ATOM 808 O O . ASP A 1 100 ? -5.786 -15.502 1.297 1.00 91.31 100 ASP A O 1
ATOM 812 N N . GLY A 1 101 ? -5.322 -15.804 -0.849 1.00 91.19 101 GLY A N 1
ATOM 813 C CA . GLY A 1 101 ? -6.713 -16.098 -1.230 1.00 91.19 101 GLY A CA 1
ATOM 814 C C . GLY A 1 101 ? -7.693 -14.916 -1.127 1.00 91.19 101 GLY A C 1
ATOM 815 O O . GLY A 1 101 ? -8.794 -14.982 -1.682 1.00 91.19 101 GLY A O 1
ATOM 816 N N . VAL A 1 102 ? -7.298 -13.801 -0.509 1.00 95.81 102 VAL A N 1
ATOM 817 C CA . VAL A 1 102 ? -8.122 -12.600 -0.347 1.00 95.81 102 VAL A CA 1
ATOM 818 C C . VAL A 1 102 ? -7.876 -11.614 -1.487 1.00 95.81 102 VAL A C 1
ATOM 820 O O . VAL A 1 102 ? -6.784 -11.485 -2.044 1.00 95.81 102 VAL A O 1
ATOM 823 N N . LYS A 1 103 ? -8.932 -10.889 -1.869 1.00 96.56 103 LYS A N 1
ATOM 824 C CA . LYS A 1 103 ? -8.879 -9.858 -2.906 1.00 96.56 103 LYS A CA 1
ATOM 825 C C . LYS A 1 103 ? -9.335 -8.512 -2.366 1.00 96.56 103 LYS A C 1
ATOM 827 O O . LYS A 1 103 ? -10.525 -8.303 -2.123 1.00 96.56 103 LYS A O 1
ATOM 832 N N . TYR A 1 104 ? -8.404 -7.571 -2.348 1.00 98.00 104 TYR A N 1
ATOM 833 C CA . TYR A 1 104 ? -8.637 -6.189 -1.968 1.00 98.00 104 TYR A CA 1
ATOM 834 C C . TYR A 1 104 ? -8.783 -5.299 -3.199 1.00 98.00 104 TYR A C 1
ATOM 836 O O . TYR A 1 104 ? -8.120 -5.499 -4.223 1.00 98.00 104 TYR A O 1
ATOM 844 N N . LYS A 1 105 ? -9.672 -4.309 -3.117 1.00 96.12 105 LYS A N 1
ATOM 845 C CA . LYS A 1 105 ? -9.863 -3.291 -4.156 1.00 96.12 105 LYS A CA 1
ATOM 846 C C . LYS A 1 105 ? -9.721 -1.910 -3.547 1.00 96.12 105 LYS A C 1
ATOM 848 O O . LYS A 1 105 ? -10.513 -1.556 -2.679 1.00 96.12 105 LYS A O 1
ATOM 853 N N . MET A 1 106 ? -8.789 -1.123 -4.058 1.00 95.00 106 MET A N 1
ATOM 854 C CA . MET A 1 106 ? -8.624 0.271 -3.673 1.00 95.00 106 MET A CA 1
ATOM 855 C C . MET A 1 106 ? -9.107 1.178 -4.799 1.00 95.00 106 MET A C 1
ATOM 857 O O . MET A 1 106 ? -8.692 1.032 -5.950 1.00 95.00 106 MET A O 1
ATOM 861 N N . TYR A 1 107 ? -9.988 2.117 -4.478 1.00 90.94 107 TYR A N 1
ATOM 862 C CA . TYR A 1 107 ? -10.463 3.115 -5.435 1.00 90.94 107 TYR A CA 1
ATOM 863 C C . TYR A 1 107 ? -9.768 4.434 -5.175 1.00 90.94 107 TYR A C 1
ATOM 865 O O . TYR A 1 107 ? -9.434 4.736 -4.044 1.00 90.94 107 TYR A O 1
ATOM 873 N N . ARG A 1 108 ? -9.585 5.238 -6.216 1.00 87.06 108 ARG A N 1
ATOM 874 C CA . ARG A 1 108 ? -9.082 6.600 -6.076 1.00 87.06 108 ARG A CA 1
ATOM 875 C C . ARG A 1 108 ? -10.250 7.575 -6.128 1.00 87.06 108 ARG A C 1
ATOM 877 O O . ARG A 1 108 ? -10.912 7.668 -7.158 1.00 87.06 108 ARG A O 1
ATOM 884 N N . VAL A 1 109 ? -10.481 8.330 -5.061 1.00 85.38 109 VAL A N 1
ATOM 885 C CA . VAL A 1 109 ? -11.578 9.301 -4.977 1.00 85.38 109 VAL A CA 1
ATOM 886 C C . VAL A 1 109 ? -11.001 10.695 -4.744 1.00 85.38 109 VAL A C 1
ATOM 888 O O . VAL A 1 109 ? -10.282 10.926 -3.780 1.00 85.38 109 VAL A O 1
ATOM 891 N N . GLY A 1 110 ? -11.294 11.626 -5.654 1.00 79.31 110 GLY A N 1
ATOM 892 C CA . GLY A 1 110 ? -10.904 13.031 -5.508 1.00 79.31 110 GLY A CA 1
ATOM 893 C C . GLY A 1 110 ? -11.926 13.821 -4.695 1.00 79.31 110 GLY A C 1
ATOM 894 O O . GLY A 1 110 ? -13.117 13.816 -5.032 1.00 79.31 110 GLY A O 1
ATOM 895 N N . LEU A 1 111 ? -11.444 14.514 -3.666 1.00 76.19 111 LEU A N 1
ATOM 896 C CA . LEU A 1 111 ? -12.177 15.467 -2.833 1.00 76.19 111 LEU A CA 1
ATOM 897 C C . LEU A 1 111 ? -11.610 16.882 -3.045 1.00 76.19 111 LEU A C 1
ATOM 899 O O . LEU A 1 111 ? -10.569 17.059 -3.671 1.00 76.19 111 LEU A O 1
ATOM 903 N N . GLU A 1 112 ? -12.284 17.907 -2.525 1.00 72.25 112 GLU A N 1
ATOM 904 C CA . GLU A 1 112 ? -11.777 19.294 -2.570 1.00 72.25 112 GLU A CA 1
ATOM 905 C C . GLU A 1 112 ? -10.496 19.474 -1.733 1.00 72.25 112 GLU A C 1
ATOM 907 O O . GLU A 1 112 ? -9.632 20.301 -2.050 1.00 72.25 112 GLU A O 1
ATOM 912 N N . THR A 1 113 ? -10.362 18.649 -0.694 1.00 71.69 113 THR A N 1
ATOM 913 C CA . THR A 1 113 ? -9.271 18.643 0.284 1.00 71.69 113 THR A CA 1
ATOM 914 C C . THR A 1 113 ? -8.097 17.742 -0.093 1.00 71.69 113 THR A C 1
ATOM 916 O O . THR A 1 113 ? -7.098 17.766 0.610 1.00 71.69 113 THR A O 1
ATOM 919 N N . GLY A 1 114 ? -8.176 16.970 -1.184 1.00 77.00 114 GLY A N 1
ATOM 920 C CA . GLY A 1 114 ? -7.123 16.026 -1.572 1.00 77.00 114 GLY A CA 1
ATOM 921 C C . GLY A 1 114 ? -7.666 14.728 -2.167 1.00 77.00 114 GLY A C 1
ATOM 922 O O . GLY A 1 114 ? -8.739 14.704 -2.778 1.00 77.00 114 GLY A O 1
ATOM 923 N N . TYR A 1 115 ? -6.920 13.635 -1.994 1.00 81.69 115 TYR A N 1
ATOM 924 C CA . TYR A 1 115 ? -7.337 12.300 -2.429 1.00 81.69 115 TYR A CA 1
ATOM 925 C C . TYR A 1 115 ? -7.605 11.397 -1.244 1.00 81.69 115 TYR A C 1
ATOM 927 O O . TYR A 1 115 ? -6.839 11.350 -0.288 1.00 81.69 115 TYR A O 1
ATOM 935 N N . VAL A 1 116 ? -8.665 10.608 -1.368 1.00 89.94 116 VAL A N 1
ATOM 936 C CA . VAL A 1 116 ? -8.910 9.481 -0.480 1.00 89.94 116 VAL A CA 1
ATOM 937 C C . VAL A 1 116 ? -8.943 8.197 -1.287 1.00 89.94 116 VAL A C 1
ATOM 939 O O . VAL A 1 116 ? -9.422 8.156 -2.427 1.00 89.94 116 VAL A O 1
ATOM 942 N N . TYR A 1 117 ? -8.424 7.141 -0.684 1.00 92.38 117 TYR A N 1
ATOM 943 C CA . TYR A 1 117 ? -8.300 5.833 -1.285 1.00 92.38 117 TYR A CA 1
ATOM 944 C C . TYR A 1 117 ? -9.006 4.790 -0.418 1.00 92.38 117 TYR A C 1
ATOM 946 O O . TYR A 1 117 ? -8.369 4.131 0.405 1.00 92.38 117 TYR A O 1
ATOM 954 N N . PRO A 1 118 ? -10.337 4.650 -0.551 1.00 95.50 118 PRO A N 1
ATOM 955 C CA . PRO A 1 118 ? -11.087 3.630 0.168 1.00 95.50 118 PRO A CA 1
ATOM 956 C C . PRO A 1 118 ? -10.724 2.228 -0.340 1.00 95.50 118 PRO A C 1
ATOM 958 O O . PRO A 1 118 ? -10.724 1.962 -1.551 1.00 95.50 118 PRO A O 1
ATOM 961 N N . ILE A 1 119 ? -10.445 1.328 0.601 1.00 98.00 119 ILE A N 1
ATOM 962 C CA . ILE A 1 119 ? -10.007 -0.051 0.379 1.00 98.00 119 ILE A CA 1
ATOM 963 C C . ILE A 1 119 ? -11.104 -1.007 0.832 1.00 98.00 119 ILE A C 1
ATOM 965 O O . ILE A 1 119 ? -11.581 -0.963 1.967 1.00 98.00 119 ILE A O 1
ATOM 969 N N . TYR A 1 120 ? -11.477 -1.907 -0.069 1.00 97.81 120 TYR A N 1
ATOM 970 C CA . TYR A 1 120 ? -12.551 -2.865 0.124 1.00 97.81 120 TYR A CA 1
ATOM 971 C C . TYR A 1 120 ? -12.048 -4.300 0.114 1.00 97.81 120 TYR A C 1
ATOM 973 O O . TYR A 1 120 ? -11.330 -4.698 -0.805 1.00 97.81 120 TYR A O 1
ATOM 981 N N . GLU A 1 121 ? -12.541 -5.089 1.061 1.00 97.75 121 GLU A N 1
ATOM 982 C CA . GLU A 1 121 ? -12.545 -6.549 1.012 1.00 97.75 121 GLU A CA 1
ATOM 983 C C . GLU A 1 121 ? -13.969 -6.997 0.650 1.00 97.75 121 GLU A C 1
ATOM 985 O O . GLU A 1 121 ? -14.926 -6.772 1.394 1.00 97.75 121 GLU A O 1
ATOM 990 N N . GLY A 1 122 ? -14.153 -7.543 -0.555 1.00 94.50 122 GLY A N 1
ATOM 991 C CA . GLY A 1 122 ? -15.497 -7.789 -1.086 1.00 94.50 122 GLY A CA 1
ATOM 992 C C . GLY A 1 122 ? -16.307 -6.490 -1.229 1.00 94.50 122 GLY A C 1
ATOM 993 O O . GLY A 1 122 ? -15.963 -5.628 -2.044 1.00 94.50 122 GLY A O 1
ATOM 994 N N . SER A 1 123 ? -17.403 -6.373 -0.472 1.00 93.88 123 SER A N 1
ATOM 995 C CA . SER A 1 123 ? -18.258 -5.176 -0.380 1.00 93.88 123 SER A CA 1
ATOM 996 C C . SER A 1 123 ? -18.004 -4.330 0.874 1.00 93.88 123 SER A C 1
ATOM 998 O O . SER A 1 123 ? -18.547 -3.231 0.980 1.00 93.88 123 SER A O 1
ATOM 1000 N N . LYS A 1 124 ? -17.175 -4.806 1.808 1.00 96.94 124 LYS A N 1
ATOM 1001 C CA . LYS A 1 124 ? -16.903 -4.144 3.085 1.00 96.94 124 LYS A CA 1
ATOM 1002 C C . LYS A 1 124 ? -15.771 -3.132 2.929 1.00 96.94 124 LYS A C 1
ATOM 1004 O O . LYS A 1 124 ? -14.694 -3.491 2.461 1.00 96.94 124 LYS A O 1
ATOM 1009 N N . LEU A 1 125 ? -16.005 -1.887 3.342 1.00 97.44 125 LEU A N 1
ATOM 1010 C CA . LEU A 1 125 ? -14.949 -0.882 3.495 1.00 97.44 125 LEU A CA 1
ATOM 1011 C C . LEU A 1 125 ? -14.121 -1.241 4.737 1.00 97.44 125 LEU A C 1
ATOM 1013 O O . LEU A 1 125 ? -14.668 -1.316 5.839 1.00 97.44 125 LEU A O 1
ATOM 1017 N N . VAL A 1 126 ? -12.834 -1.527 4.546 1.00 98.25 126 VAL A N 1
ATOM 1018 C CA . VAL A 1 126 ? -11.948 -2.045 5.606 1.00 98.25 126 VAL A CA 1
ATOM 1019 C C . VAL A 1 126 ? -10.842 -1.075 6.002 1.00 98.25 126 VAL A C 1
ATOM 1021 O O . VAL A 1 126 ? -10.371 -1.116 7.142 1.00 98.25 126 VAL A O 1
ATOM 1024 N N . ALA A 1 127 ? -10.469 -0.182 5.089 1.00 98.38 127 ALA A N 1
ATOM 1025 C CA . ALA A 1 127 ? -9.523 0.889 5.343 1.00 98.38 127 ALA A CA 1
ATOM 1026 C C . ALA A 1 127 ? -9.722 2.058 4.369 1.00 98.38 127 ALA A C 1
ATOM 1028 O O . ALA A 1 127 ? -10.395 1.928 3.344 1.00 98.38 127 ALA A O 1
ATOM 1029 N N . CYS A 1 128 ? -9.121 3.198 4.684 1.00 97.19 128 CYS A N 1
ATOM 1030 C CA . CYS A 1 128 ? -9.054 4.365 3.821 1.00 97.19 128 CYS A CA 1
ATOM 1031 C C . CYS A 1 128 ? -7.694 5.042 3.994 1.00 97.19 128 CYS A C 1
ATOM 1033 O O . CYS A 1 128 ? -7.319 5.374 5.117 1.00 97.19 128 CYS A O 1
ATOM 1035 N N . ILE A 1 129 ? -6.987 5.270 2.887 1.00 95.31 129 ILE A N 1
ATOM 1036 C CA . ILE A 1 129 ? -5.791 6.122 2.863 1.00 95.31 129 ILE A CA 1
ATOM 1037 C C . ILE A 1 129 ? -6.238 7.539 2.517 1.00 95.31 129 ILE A C 1
ATOM 1039 O O . ILE A 1 129 ? -7.025 7.724 1.590 1.00 95.31 129 ILE A O 1
ATOM 1043 N N . VAL A 1 130 ? -5.757 8.538 3.234 1.00 92.12 130 VAL A N 1
ATOM 1044 C CA . VAL A 1 130 ? -5.945 9.954 2.929 1.00 92.12 130 VAL A CA 1
ATOM 1045 C C . VAL A 1 130 ? -4.583 10.506 2.550 1.00 92.12 130 VAL A C 1
ATOM 1047 O O . VAL A 1 130 ? -3.642 10.410 3.329 1.00 92.12 130 VAL A O 1
ATOM 1050 N N . ALA A 1 131 ? -4.473 11.026 1.333 1.00 84.31 131 ALA A N 1
ATOM 1051 C CA . ALA A 1 131 ? -3.286 11.731 0.879 1.00 84.31 131 ALA A CA 1
ATOM 1052 C C . ALA A 1 131 ? -3.545 13.227 1.001 1.00 84.31 131 ALA A C 1
ATOM 1054 O O . ALA A 1 131 ? -4.510 13.739 0.410 1.00 84.31 131 ALA A O 1
ATOM 1055 N N . ASP A 1 132 ? -2.691 13.906 1.757 1.00 69.94 132 ASP A N 1
ATOM 1056 C CA . ASP A 1 132 ? -2.810 15.342 1.944 1.00 69.94 132 ASP A CA 1
ATOM 1057 C C . ASP A 1 132 ? -2.563 16.107 0.642 1.00 69.94 132 ASP A C 1
ATOM 1059 O O . ASP A 1 132 ? -1.814 15.698 -0.247 1.00 69.94 132 ASP A O 1
ATOM 1063 N N . LYS A 1 133 ? -3.236 17.253 0.519 1.00 61.84 133 LYS A N 1
ATOM 1064 C CA . LYS A 1 133 ? -3.066 18.173 -0.614 1.00 61.84 133 LYS A CA 1
ATOM 1065 C C . LYS A 1 133 ? -1.752 18.952 -0.531 1.00 61.84 133 LYS A C 1
ATOM 1067 O O . LYS A 1 133 ? -1.226 19.377 -1.556 1.00 61.84 133 LYS A O 1
ATOM 1072 N N . SER A 1 134 ? -1.256 19.170 0.682 1.00 54.56 134 SER A N 1
ATOM 1073 C CA . SER A 1 134 ? -0.014 19.874 0.977 1.00 54.56 134 SER A CA 1
ATOM 1074 C C . SER A 1 134 ? 1.144 18.883 1.024 1.00 54.56 134 SER A C 1
ATOM 1076 O O . SER A 1 134 ? 1.403 18.268 2.051 1.00 54.56 134 SER A O 1
ATOM 1078 N N . ILE A 1 135 ? 1.844 18.749 -0.101 1.00 56.53 135 ILE A N 1
ATOM 1079 C CA . ILE A 1 135 ? 3.148 18.088 -0.155 1.00 56.53 135 ILE A CA 1
ATOM 1080 C C . ILE A 1 135 ? 4.157 19.066 0.464 1.00 56.53 135 ILE A C 1
ATOM 1082 O O . ILE A 1 135 ? 4.407 20.131 -0.102 1.00 56.53 135 ILE A O 1
ATOM 1086 N N . PHE A 1 136 ? 4.694 18.758 1.643 1.00 44.91 136 PHE A N 1
ATOM 1087 C CA . PHE A 1 136 ? 5.738 19.572 2.273 1.00 44.91 136 PHE A CA 1
ATOM 1088 C C . PHE A 1 136 ? 7.106 19.001 1.875 1.00 44.91 136 PHE A C 1
ATOM 1090 O O . PHE A 1 136 ? 7.341 17.809 2.050 1.00 44.91 136 PHE A O 1
ATOM 1097 N N . ASN A 1 137 ? 7.998 19.824 1.311 1.00 50.50 137 ASN A N 1
ATOM 1098 C CA . ASN A 1 137 ? 9.321 19.404 0.809 1.00 50.50 137 ASN A CA 1
ATOM 1099 C C . ASN A 1 137 ? 9.307 18.236 -0.203 1.00 50.50 137 ASN A C 1
ATOM 1101 O O . ASN A 1 137 ? 10.221 17.416 -0.201 1.00 50.50 137 ASN A O 1
ATOM 1105 N N . ASP A 1 138 ? 8.288 18.141 -1.060 1.00 56.78 138 ASP A N 1
ATOM 1106 C CA . ASP A 1 138 ? 8.160 17.060 -2.055 1.00 56.78 138 ASP A CA 1
ATOM 1107 C C . ASP A 1 138 ? 8.024 15.640 -1.459 1.00 56.78 138 ASP A C 1
ATOM 1109 O O . ASP A 1 138 ? 8.245 14.644 -2.149 1.00 56.78 138 ASP A O 1
ATOM 1113 N N . LEU A 1 139 ? 7.628 15.542 -0.183 1.00 66.50 139 LEU A N 1
ATOM 1114 C CA . LEU A 1 139 ? 7.385 14.282 0.521 1.00 66.50 139 LEU A CA 1
ATOM 1115 C C . LEU A 1 139 ? 5.888 13.969 0.582 1.00 66.50 139 LEU A C 1
ATOM 1117 O O . LEU A 1 139 ? 5.090 14.779 1.062 1.00 66.50 139 LEU A O 1
ATOM 1121 N N . ASN A 1 140 ? 5.505 12.783 0.108 1.00 71.69 140 ASN A N 1
ATOM 1122 C CA . ASN A 1 140 ? 4.141 12.294 0.252 1.00 71.69 140 ASN A CA 1
ATOM 1123 C C . ASN A 1 140 ? 3.870 11.895 1.707 1.00 71.69 140 ASN A C 1
ATOM 1125 O O . ASN A 1 140 ? 4.628 11.140 2.321 1.00 71.69 140 ASN A O 1
ATOM 1129 N N . LEU A 1 141 ? 2.746 12.383 2.228 1.00 81.69 141 LEU A N 1
ATOM 1130 C CA . LEU A 1 141 ? 2.206 12.005 3.525 1.00 81.69 141 LEU A CA 1
ATOM 1131 C C . LEU A 1 141 ? 0.872 11.288 3.321 1.00 81.69 141 LEU A C 1
ATOM 1133 O O . LEU A 1 141 ? -0.060 11.835 2.720 1.00 81.69 141 LEU A O 1
ATOM 1137 N N . TYR A 1 142 ? 0.790 10.062 3.830 1.00 90.12 142 TYR A N 1
ATOM 1138 C CA . TYR A 1 142 ? -0.414 9.247 3.774 1.00 90.12 142 TYR A CA 1
ATOM 1139 C C . TYR A 1 142 ? -0.913 8.927 5.182 1.00 90.12 142 TYR A C 1
ATOM 1141 O O . TYR A 1 142 ? -0.264 8.192 5.922 1.00 90.12 142 TYR A O 1
ATOM 1149 N N . HIS A 1 143 ? -2.115 9.393 5.512 1.00 93.94 143 HIS A N 1
ATOM 1150 C CA . HIS A 1 143 ? -2.821 9.010 6.732 1.00 93.94 143 HIS A CA 1
ATOM 1151 C C . HIS A 1 143 ? -3.699 7.786 6.469 1.00 93.94 143 HIS A C 1
ATOM 1153 O O . HIS A 1 143 ? -4.583 7.805 5.611 1.00 93.94 143 HIS A O 1
ATOM 1159 N N . ILE A 1 144 ? -3.485 6.703 7.208 1.00 96.56 144 ILE A N 1
ATOM 1160 C CA . ILE A 1 144 ? -4.177 5.427 7.020 1.00 96.56 144 ILE A CA 1
ATOM 1161 C C . ILE A 1 144 ? -5.133 5.185 8.186 1.00 96.56 144 ILE A C 1
ATOM 1163 O O . ILE A 1 144 ? -4.727 5.031 9.337 1.00 96.56 144 ILE A O 1
ATOM 1167 N N . TYR A 1 145 ? -6.416 5.048 7.859 1.00 97.56 145 TYR A N 1
ATOM 1168 C CA . TYR A 1 145 ? -7.480 4.675 8.789 1.00 97.56 145 TYR A CA 1
ATOM 1169 C C . TYR A 1 145 ? -7.929 3.251 8.482 1.00 97.56 145 TYR A C 1
ATOM 1171 O O . TYR A 1 145 ? -8.486 2.997 7.415 1.00 97.56 145 TYR A O 1
ATOM 1179 N N . ALA A 1 146 ? -7.715 2.312 9.400 1.00 97.81 146 ALA A N 1
ATOM 1180 C CA . ALA A 1 146 ? -8.004 0.897 9.181 1.00 97.81 146 ALA A CA 1
ATOM 1181 C C . ALA A 1 146 ? -8.741 0.256 10.364 1.00 97.81 146 ALA A C 1
ATOM 1183 O O . ALA A 1 146 ? -8.504 0.597 11.527 1.00 97.81 146 ALA A O 1
ATOM 1184 N N . LEU A 1 147 ? -9.606 -0.726 10.076 1.00 97.50 147 LEU A N 1
ATOM 1185 C CA . LEU A 1 147 ? -10.377 -1.430 11.112 1.00 97.50 147 LEU A CA 1
ATOM 1186 C C . LEU A 1 147 ? -9.498 -2.240 12.081 1.00 97.50 147 LEU A C 1
ATOM 1188 O O . LEU A 1 147 ? -9.901 -2.452 13.220 1.00 97.50 147 LEU A O 1
ATOM 1192 N N . ASN A 1 148 ? -8.322 -2.707 11.652 1.00 95.50 148 ASN A N 1
ATOM 1193 C CA . ASN A 1 148 ? -7.382 -3.476 12.475 1.00 95.50 148 ASN A CA 1
ATOM 1194 C C . ASN A 1 148 ? -5.948 -3.407 11.905 1.00 95.50 148 ASN A C 1
ATOM 1196 O O . ASN A 1 148 ? -5.718 -2.785 10.866 1.00 95.50 148 ASN A O 1
ATOM 1200 N N . LYS A 1 149 ? -4.997 -4.061 12.591 1.00 94.94 149 LYS A N 1
ATOM 1201 C CA . LYS A 1 149 ? -3.577 -4.135 12.201 1.00 94.94 149 LYS A CA 1
ATOM 1202 C C . LYS A 1 149 ? -3.349 -4.808 10.840 1.00 94.94 149 LYS A C 1
ATOM 1204 O O . LYS A 1 149 ? -2.502 -4.372 10.072 1.00 94.94 149 LYS A O 1
ATOM 1209 N N . SER A 1 150 ? -4.110 -5.849 10.507 1.00 94.88 150 SER A N 1
ATOM 1210 C CA . SER A 1 150 ? -3.954 -6.539 9.219 1.00 94.88 150 SER A CA 1
ATOM 1211 C C . SER A 1 150 ? -4.355 -5.637 8.051 1.00 94.88 150 SER A C 1
ATOM 1213 O O . SER A 1 150 ? -3.657 -5.572 7.046 1.00 94.88 150 SER A O 1
ATOM 1215 N N . TYR A 1 151 ? -5.441 -4.873 8.187 1.00 97.50 151 TYR A N 1
ATOM 1216 C CA . TYR A 1 151 ? -5.850 -3.933 7.144 1.00 97.50 151 TYR A CA 1
ATOM 1217 C C . TYR A 1 151 ? -4.959 -2.695 7.072 1.00 97.50 151 TYR A C 1
ATOM 1219 O O . TYR A 1 151 ? -4.811 -2.144 5.982 1.00 97.50 151 TYR A O 1
ATOM 1227 N N . SER A 1 152 ? -4.351 -2.255 8.179 1.00 96.62 152 SER A N 1
ATOM 1228 C CA . SER A 1 152 ? -3.347 -1.190 8.108 1.00 96.62 152 SER A CA 1
ATOM 1229 C C . SER A 1 152 ? -2.115 -1.667 7.338 1.00 96.62 152 SER A C 1
ATOM 1231 O O . SER A 1 152 ? -1.633 -0.935 6.483 1.00 96.62 152 SER A O 1
ATOM 1233 N N . TYR A 1 153 ? -1.705 -2.928 7.521 1.00 96.12 153 TYR A N 1
ATOM 1234 C CA . TYR A 1 153 ? -0.622 -3.544 6.749 1.00 96.12 153 TYR A CA 1
ATOM 1235 C C . TYR A 1 153 ? -0.925 -3.561 5.252 1.00 96.12 153 TYR A C 1
ATOM 1237 O O . TYR A 1 153 ? -0.171 -2.994 4.466 1.00 96.12 153 TYR A O 1
ATOM 1245 N N . ILE A 1 154 ? -2.091 -4.083 4.859 1.00 96.81 154 ILE A N 1
ATOM 1246 C CA . ILE A 1 154 ? -2.539 -4.065 3.457 1.00 96.81 154 ILE A CA 1
ATOM 1247 C C . ILE A 1 154 ? -2.595 -2.637 2.888 1.00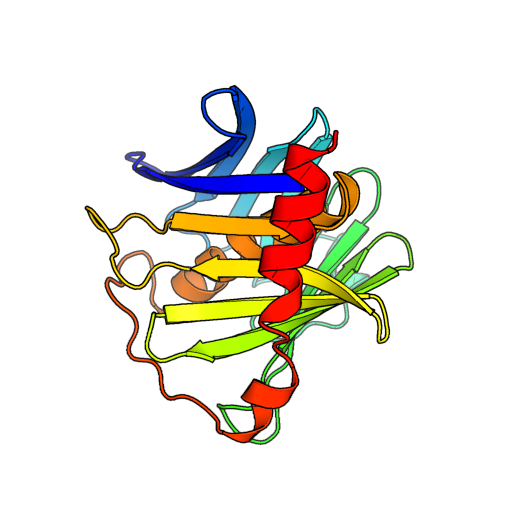 96.81 154 ILE A C 1
ATOM 1249 O O . ILE A 1 154 ? -2.273 -2.416 1.720 1.00 96.81 154 ILE A O 1
ATOM 1253 N N . SER A 1 155 ? -2.990 -1.658 3.702 1.00 97.50 155 SER A N 1
ATOM 1254 C CA . SER A 1 155 ? -3.052 -0.254 3.285 1.00 97.50 155 SER A CA 1
ATOM 1255 C C . SER A 1 155 ? -1.666 0.343 3.043 1.00 97.50 155 SER A C 1
ATOM 1257 O O . SER A 1 155 ? -1.500 1.059 2.060 1.00 97.50 155 SER A O 1
ATOM 1259 N N . SER A 1 156 ? -0.665 0.014 3.864 1.00 96.62 156 SER A N 1
ATOM 1260 C CA . SER A 1 156 ? 0.721 0.447 3.643 1.00 96.62 156 SER A CA 1
ATOM 1261 C C . SER A 1 156 ? 1.283 -0.104 2.330 1.00 96.62 156 SER A C 1
ATOM 1263 O O . SER A 1 156 ? 1.887 0.647 1.568 1.00 96.62 156 SER A O 1
ATOM 1265 N N . ILE A 1 157 ? 0.993 -1.371 2.000 1.00 97.38 157 ILE A N 1
ATOM 1266 C CA . ILE A 1 157 ? 1.371 -1.969 0.705 1.00 97.38 157 ILE A CA 1
ATOM 1267 C C . ILE A 1 157 ? 0.741 -1.198 -0.460 1.00 97.38 157 ILE A C 1
ATOM 1269 O O . ILE A 1 157 ? 1.412 -0.876 -1.441 1.00 97.38 157 ILE A O 1
ATOM 1273 N N . PHE A 1 158 ? -0.545 -0.851 -0.353 1.00 96.56 158 PHE A N 1
ATOM 1274 C CA . PHE A 1 158 ? -1.203 -0.013 -1.354 1.00 96.56 158 PHE A CA 1
ATOM 1275 C C . PHE A 1 158 ? -0.600 1.396 -1.450 1.00 96.56 158 PHE A C 1
ATOM 1277 O O . PHE A 1 158 ? -0.493 1.911 -2.562 1.00 96.56 158 PHE A O 1
ATOM 1284 N N . GLY A 1 159 ? -0.220 2.007 -0.325 1.00 93.69 159 GLY A N 1
ATOM 1285 C CA . GLY A 1 159 ? 0.434 3.317 -0.278 1.00 93.69 159 GLY A CA 1
ATOM 1286 C C . GLY A 1 159 ? 1.766 3.324 -1.028 1.00 93.69 159 GLY A C 1
ATOM 1287 O O . GLY A 1 159 ? 1.944 4.111 -1.953 1.00 93.69 159 GLY A O 1
ATOM 1288 N N . LEU A 1 160 ? 2.649 2.371 -0.726 1.00 94.56 160 LEU A N 1
ATOM 1289 C CA . LEU A 1 160 ? 3.929 2.197 -1.427 1.00 94.56 160 LEU A CA 1
ATOM 1290 C C . LEU A 1 160 ? 3.730 1.934 -2.926 1.00 94.56 160 LEU A C 1
ATOM 1292 O O . LEU A 1 160 ? 4.413 2.503 -3.778 1.00 94.56 160 LEU A O 1
ATOM 1296 N N . TYR A 1 161 ? 2.735 1.115 -3.266 1.00 94.12 161 TYR A N 1
ATOM 1297 C CA . TYR A 1 161 ? 2.388 0.830 -4.653 1.00 94.12 161 TYR A CA 1
ATOM 1298 C C . TYR A 1 161 ? 1.900 2.068 -5.431 1.00 94.12 161 TYR A C 1
ATOM 1300 O O . TYR A 1 161 ? 2.142 2.165 -6.639 1.00 94.12 161 TYR A O 1
ATOM 1308 N N . LEU A 1 162 ? 1.216 3.019 -4.778 1.00 89.25 162 LEU A N 1
ATOM 1309 C CA . LEU A 1 162 ? 0.805 4.278 -5.415 1.00 89.25 162 LEU A CA 1
ATOM 1310 C C . LEU A 1 162 ? 2.021 5.090 -5.860 1.00 89.25 162 LEU A C 1
ATOM 1312 O O . LEU A 1 162 ? 2.065 5.515 -7.018 1.00 89.25 162 LEU A O 1
ATOM 1316 N N . ASP A 1 163 ? 3.006 5.250 -4.982 1.00 86.69 163 ASP A N 1
ATOM 1317 C CA . ASP A 1 163 ? 4.225 6.009 -5.270 1.00 86.69 163 ASP A CA 1
ATOM 1318 C C . ASP A 1 163 ? 5.072 5.325 -6.340 1.00 86.69 163 ASP A C 1
ATOM 1320 O O . ASP A 1 163 ? 5.495 5.962 -7.307 1.00 86.69 163 ASP A O 1
ATOM 1324 N N . ALA A 1 164 ? 5.193 4.002 -6.267 1.00 88.94 164 ALA A N 1
ATOM 1325 C CA . ALA A 1 164 ? 5.823 3.210 -7.312 1.00 88.94 164 ALA A CA 1
ATOM 1326 C C . ALA A 1 164 ? 5.143 3.413 -8.676 1.00 88.94 164 ALA A C 1
ATOM 1328 O O . ALA A 1 164 ? 5.808 3.638 -9.685 1.00 88.94 164 ALA A O 1
ATOM 1329 N N . CYS A 1 165 ? 3.806 3.423 -8.734 1.00 86.50 165 CYS A N 1
ATOM 1330 C CA . CYS A 1 165 ? 3.080 3.719 -9.972 1.00 86.50 165 CYS A CA 1
ATOM 1331 C C . CYS A 1 165 ? 3.317 5.146 -10.487 1.00 86.50 165 CYS A C 1
ATOM 1333 O O . CYS A 1 165 ? 3.358 5.354 -11.704 1.00 86.50 165 CYS A O 1
ATOM 1335 N N . ILE A 1 166 ? 3.443 6.132 -9.594 1.00 80.00 166 ILE A N 1
ATOM 1336 C CA . ILE A 1 166 ? 3.779 7.516 -9.957 1.00 80.00 166 ILE A CA 1
ATOM 1337 C C . ILE A 1 166 ? 5.166 7.547 -10.601 1.00 80.00 166 ILE A C 1
ATOM 1339 O O . ILE A 1 166 ? 5.312 8.076 -11.705 1.00 80.00 166 ILE A O 1
ATOM 1343 N N . GLN A 1 167 ? 6.144 6.897 -9.977 1.00 79.69 167 GLN A N 1
ATOM 1344 C CA . GLN A 1 167 ? 7.508 6.812 -10.478 1.00 79.69 167 GLN A CA 1
ATOM 1345 C C . GLN A 1 167 ? 7.604 6.052 -11.809 1.00 79.69 167 GLN A C 1
ATOM 1347 O O . GLN A 1 167 ? 8.284 6.501 -12.728 1.00 79.69 167 GLN A O 1
ATOM 1352 N N . LEU A 1 168 ? 6.861 4.952 -11.978 1.00 82.31 168 LEU A N 1
ATOM 1353 C CA . LEU A 1 168 ? 6.765 4.238 -13.258 1.00 82.31 168 LEU A CA 1
ATOM 1354 C C . LEU A 1 168 ? 6.178 5.112 -14.372 1.00 82.31 168 LEU A C 1
ATOM 1356 O O . LEU A 1 168 ? 6.508 4.934 -15.545 1.00 82.31 168 LEU A O 1
ATOM 1360 N N . LYS A 1 169 ? 5.263 6.024 -14.033 1.00 77.12 169 LYS A N 1
ATOM 1361 C CA . LYS A 1 169 ? 4.583 6.869 -15.015 1.00 77.12 169 LYS A CA 1
ATOM 1362 C C . LYS A 1 169 ? 5.389 8.109 -15.391 1.00 77.12 169 LYS A C 1
ATOM 1364 O O . LYS A 1 169 ? 5.328 8.514 -16.550 1.00 77.12 169 LYS A O 1
ATOM 1369 N N . TYR A 1 170 ? 6.076 8.719 -14.432 1.00 71.06 170 TYR A N 1
ATOM 1370 C CA . TYR A 1 170 ? 6.677 10.038 -14.615 1.00 71.06 170 TYR A CA 1
ATOM 1371 C C . TYR A 1 170 ? 8.188 10.101 -14.342 1.00 71.06 170 TYR A C 1
ATOM 1373 O O . TYR A 1 170 ? 8.802 11.133 -14.588 1.00 71.06 170 TYR A O 1
ATOM 1381 N N . GLY A 1 171 ? 8.807 9.006 -13.896 1.00 63.00 171 GLY A N 1
ATOM 1382 C CA . GLY A 1 171 ? 10.214 8.976 -13.498 1.00 63.00 171 GLY A CA 1
ATOM 1383 C C . GLY A 1 171 ? 10.451 9.519 -12.078 1.00 63.00 171 GLY A C 1
ATOM 1384 O O . GLY A 1 171 ? 9.496 9.745 -11.336 1.00 63.00 171 GLY A O 1
ATOM 1385 N N . PRO A 1 172 ? 11.720 9.729 -11.677 1.00 57.81 172 PRO A N 1
ATOM 1386 C CA . PRO A 1 172 ? 12.110 10.142 -10.318 1.00 57.81 172 PRO A CA 1
ATOM 1387 C C . PRO A 1 172 ? 11.728 11.590 -9.959 1.00 57.81 172 PRO A C 1
ATOM 1389 O O . PRO A 1 172 ? 11.992 12.038 -8.848 1.00 57.81 172 PRO A O 1
ATOM 1392 N N . LEU A 1 173 ? 11.140 12.329 -10.900 1.00 51.31 173 LEU A N 1
ATOM 1393 C CA . LEU A 1 173 ? 10.774 13.735 -10.785 1.00 51.31 173 LEU A CA 1
ATOM 1394 C C . LEU A 1 173 ? 9.302 13.884 -11.158 1.00 51.31 173 LEU A C 1
ATOM 1396 O O . LEU A 1 173 ? 9.025 14.036 -12.337 1.00 51.31 173 LEU A O 1
ATOM 1400 N N . VAL A 1 174 ? 8.373 13.893 -10.200 1.00 51.41 174 VAL A N 1
ATOM 1401 C CA . VAL A 1 174 ? 7.137 14.684 -10.336 1.00 51.41 174 VAL A CA 1
ATOM 1402 C C . VAL A 1 174 ? 6.662 15.138 -8.962 1.00 51.41 174 VAL A C 1
ATOM 1404 O O . VAL A 1 174 ? 6.257 14.344 -8.117 1.00 51.41 174 VAL A O 1
ATOM 1407 N N . THR A 1 175 ? 6.663 16.457 -8.815 1.00 42.19 175 THR A N 1
ATOM 1408 C CA . THR A 1 175 ? 5.963 17.234 -7.804 1.00 42.19 175 THR A CA 1
ATOM 1409 C C . THR A 1 175 ? 4.545 17.524 -8.295 1.00 42.19 175 THR A C 1
ATOM 1411 O O . THR A 1 175 ? 4.321 17.821 -9.468 1.00 42.19 175 THR A O 1
ATOM 1414 N N . SER A 1 176 ? 3.580 17.419 -7.381 1.00 40.50 176 SER A N 1
ATOM 1415 C CA . SER A 1 176 ? 2.185 17.859 -7.528 1.00 40.50 176 SER A CA 1
ATOM 1416 C C . SER A 1 176 ? 1.445 17.339 -8.757 1.00 40.50 176 SER A C 1
ATOM 1418 O O . SER A 1 176 ? 1.414 17.966 -9.820 1.00 40.50 176 SER A O 1
ATOM 1420 N N . PRO A 1 177 ? 0.747 16.212 -8.634 1.00 43.94 177 PRO A N 1
ATOM 1421 C CA . PRO A 1 177 ? 0.105 15.676 -9.801 1.00 43.94 177 PRO A CA 1
ATOM 1422 C C . PRO A 1 177 ? -1.238 16.390 -10.044 1.00 43.94 177 PRO A C 1
ATOM 1424 O O . PRO A 1 177 ? -2.071 16.554 -9.154 1.00 43.94 177 PRO A O 1
ATOM 1427 N N . ASN A 1 178 ? -1.451 16.823 -11.288 1.00 36.69 178 ASN A N 1
ATOM 1428 C CA . ASN A 1 178 ? -2.720 17.386 -11.744 1.00 36.69 178 ASN A CA 1
ATOM 1429 C C . ASN A 1 178 ? -3.757 16.271 -11.876 1.00 36.69 178 ASN A C 1
ATOM 1431 O O . ASN A 1 178 ? -3.547 15.290 -12.597 1.00 36.69 178 ASN A O 1
ATOM 1435 N N . TYR A 1 179 ? -4.893 16.411 -11.199 1.00 50.91 179 TYR A N 1
ATOM 1436 C CA . TYR A 1 179 ? -5.826 15.304 -11.064 1.00 50.91 179 TYR A CA 1
ATOM 1437 C C . TYR A 1 179 ? -7.292 15.735 -11.202 1.00 50.91 179 TYR A C 1
ATOM 1439 O O . TYR A 1 179 ? -7.813 16.566 -10.464 1.00 50.91 179 TYR A O 1
ATOM 1447 N N . ILE A 1 180 ? -7.979 15.107 -12.158 1.00 46.28 180 ILE A N 1
ATOM 1448 C CA . ILE A 1 180 ? -9.375 15.382 -12.512 1.00 46.28 180 ILE A CA 1
ATOM 1449 C C . ILE A 1 180 ? -10.279 14.346 -11.831 1.00 46.28 180 ILE A C 1
ATOM 1451 O O . ILE A 1 180 ? -10.116 13.139 -12.020 1.00 46.28 180 ILE A O 1
ATOM 1455 N N . ALA A 1 181 ? -11.239 14.819 -11.034 1.00 46.41 181 ALA A N 1
ATOM 1456 C CA . ALA A 1 181 ? -12.200 13.989 -10.315 1.00 46.41 181 ALA A CA 1
ATOM 1457 C C . ALA A 1 181 ? -13.294 13.432 -11.245 1.00 46.41 181 ALA A C 1
ATOM 1459 O O . ALA A 1 181 ? -13.998 14.185 -11.915 1.00 46.41 181 ALA A O 1
ATOM 1460 N N . GLY A 1 182 ? -13.504 12.113 -11.224 1.00 53.09 182 GLY A N 1
ATOM 1461 C CA . GLY A 1 182 ? -14.702 11.496 -11.794 1.00 53.09 182 GLY A CA 1
ATOM 1462 C C . GLY A 1 182 ? -15.853 11.495 -10.790 1.00 53.09 182 GLY A C 1
ATOM 1463 O O . GLY A 1 182 ? -15.747 10.884 -9.726 1.00 53.09 182 GLY A O 1
ATOM 1464 N N . LYS A 1 183 ? -16.978 12.145 -11.124 1.00 58.06 183 LYS A N 1
ATOM 1465 C CA . LYS A 1 183 ? -18.171 12.261 -10.251 1.00 58.06 183 LYS A CA 1
ATOM 1466 C C . LYS A 1 183 ? -18.726 10.908 -9.765 1.00 58.06 183 LYS A C 1
ATOM 1468 O O . LYS A 1 183 ? -19.319 10.849 -8.692 1.00 58.06 183 LYS A O 1
ATOM 1473 N N . SER A 1 184 ? -18.530 9.819 -10.513 1.00 66.12 184 SER A N 1
ATOM 1474 C CA . SER A 1 184 ? -19.083 8.493 -10.194 1.00 66.12 184 SER A CA 1
ATOM 1475 C C . SER A 1 184 ? -18.359 7.759 -9.056 1.00 66.12 184 SER A C 1
ATOM 1477 O O . SER A 1 184 ? -18.993 6.975 -8.349 1.00 66.12 184 SER A O 1
ATOM 1479 N N . LEU A 1 185 ? -17.068 8.028 -8.824 1.00 75.50 185 LEU A N 1
ATOM 1480 C CA . LEU A 1 185 ? -16.283 7.348 -7.785 1.00 75.50 185 LEU A CA 1
ATOM 1481 C C . LEU A 1 185 ? -16.531 7.886 -6.372 1.00 75.50 185 LEU A C 1
ATOM 1483 O O . LEU A 1 185 ? -16.234 7.182 -5.412 1.00 75.50 185 LEU A O 1
ATOM 1487 N N . ARG A 1 186 ? -17.152 9.065 -6.218 1.00 79.69 186 ARG A N 1
ATOM 1488 C CA . ARG A 1 186 ? -17.492 9.622 -4.893 1.00 79.69 186 ARG A CA 1
ATOM 1489 C C . ARG A 1 186 ? -18.353 8.676 -4.052 1.00 79.69 186 ARG A C 1
ATOM 1491 O O . ARG A 1 186 ? -18.176 8.616 -2.847 1.00 79.69 186 ARG A O 1
ATOM 1498 N N . LYS A 1 187 ? -19.207 7.861 -4.684 1.00 84.69 187 LYS A N 1
ATOM 1499 C CA . LYS A 1 187 ? -20.041 6.854 -3.998 1.00 84.69 187 LYS A CA 1
ATOM 1500 C C . LYS A 1 187 ? -19.244 5.711 -3.346 1.00 84.69 187 LYS A C 1
ATOM 1502 O O . LYS A 1 187 ? -19.825 4.915 -2.621 1.00 84.69 187 LYS A O 1
ATOM 1507 N N . LYS A 1 188 ? -17.947 5.570 -3.650 1.00 87.94 188 LYS A N 1
ATOM 1508 C CA . LYS A 1 188 ? -17.045 4.587 -3.021 1.00 87.94 188 LYS A CA 1
ATOM 1509 C C . LYS A 1 188 ? -16.401 5.106 -1.740 1.00 87.94 188 LYS A C 1
ATOM 1511 O O . LYS A 1 188 ? -15.685 4.359 -1.092 1.00 87.94 188 LYS A O 1
ATOM 1516 N N . TYR A 1 189 ? -16.596 6.374 -1.410 1.00 89.25 189 TYR A N 1
ATOM 1517 C CA . TYR A 1 189 ? -16.084 6.958 -0.187 1.00 89.25 189 TYR A CA 1
ATOM 1518 C C . TYR A 1 189 ? -17.240 7.180 0.784 1.00 89.25 189 TYR A C 1
ATOM 1520 O O . TYR A 1 189 ? -18.250 7.781 0.422 1.00 89.25 189 TYR A O 1
ATOM 1528 N N . ASP A 1 190 ? -17.076 6.673 2.002 1.00 91.25 190 ASP A N 1
ATOM 1529 C CA . ASP A 1 190 ? -17.961 6.940 3.128 1.00 91.25 190 ASP A CA 1
ATOM 1530 C C . ASP A 1 190 ? -17.211 7.839 4.125 1.00 91.25 190 ASP A C 1
ATOM 1532 O O . ASP A 1 190 ? -16.272 7.362 4.771 1.00 91.25 190 ASP A O 1
ATOM 1536 N N . PRO A 1 191 ? -17.573 9.128 4.255 1.00 88.19 191 PRO A N 1
ATOM 1537 C CA . PRO A 1 191 ? -16.895 10.036 5.175 1.00 88.19 191 PRO A CA 1
ATOM 1538 C C . PRO A 1 191 ? -17.064 9.633 6.646 1.00 88.19 191 PRO A C 1
ATOM 1540 O O . PRO A 1 191 ? -16.166 9.891 7.445 1.00 88.19 191 PRO A O 1
ATOM 1543 N N . ALA A 1 192 ? -18.153 8.942 7.007 1.00 94.75 192 ALA A N 1
ATOM 1544 C CA . ALA A 1 192 ? -18.378 8.483 8.378 1.00 94.75 192 ALA A CA 1
ATOM 1545 C C . ALA A 1 192 ? -17.404 7.369 8.794 1.00 94.75 192 ALA A C 1
ATOM 1547 O O . ALA A 1 192 ? -17.211 7.120 9.985 1.00 94.75 192 ALA A O 1
ATOM 1548 N N . PHE A 1 193 ? -16.755 6.706 7.829 1.00 95.94 193 PHE A N 1
ATOM 1549 C CA . PHE A 1 193 ? -15.782 5.658 8.114 1.00 95.94 193 PHE A CA 1
ATOM 1550 C C . PHE A 1 193 ? -14.592 6.181 8.923 1.00 95.94 193 PHE A C 1
ATOM 1552 O O . PHE A 1 193 ? -14.196 5.541 9.891 1.00 95.94 193 PHE A O 1
ATOM 1559 N N . ILE A 1 194 ? -14.036 7.340 8.559 1.00 93.94 194 ILE A N 1
ATOM 1560 C CA . ILE A 1 194 ? -12.866 7.909 9.246 1.00 93.94 194 ILE A CA 1
ATOM 1561 C C . I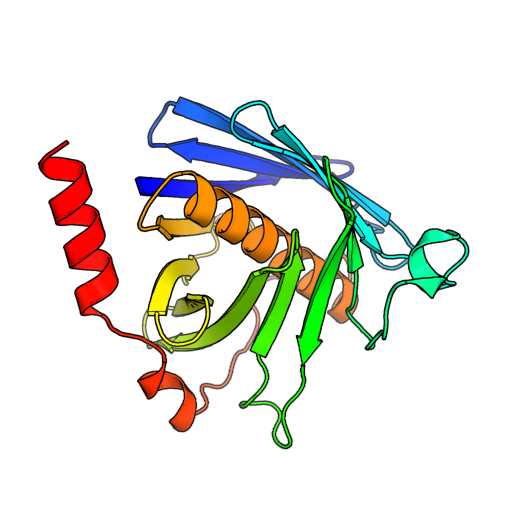LE A 1 194 ? -13.208 8.253 10.698 1.00 93.94 194 ILE A C 1
ATOM 1563 O O . ILE A 1 194 ? -12.476 7.858 11.605 1.00 93.94 194 ILE A O 1
ATOM 1567 N N . GLU A 1 195 ? -14.342 8.919 10.922 1.00 94.75 195 GLU A N 1
ATOM 1568 C CA . GLU A 1 195 ? -14.804 9.269 12.271 1.00 94.75 195 GLU A CA 1
ATOM 1569 C C . GLU A 1 195 ? -15.042 8.020 13.121 1.00 94.75 195 GLU A C 1
ATOM 1571 O O . GLU A 1 195 ? -14.564 7.936 14.249 1.00 94.75 195 GLU A O 1
ATOM 1576 N N . LYS A 1 196 ? -15.637 6.972 12.538 1.00 95.69 196 LYS A N 1
ATOM 1577 C CA . LYS A 1 196 ? -15.778 5.678 13.212 1.00 95.69 196 LYS A CA 1
ATOM 1578 C C . LYS A 1 196 ? -14.431 5.098 13.660 1.00 95.69 196 LYS A C 1
ATOM 1580 O O . LYS A 1 196 ? -14.350 4.549 14.757 1.00 95.69 196 LYS A O 1
ATOM 1585 N N . ILE A 1 197 ? -13.385 5.168 12.831 1.00 96.25 197 ILE A N 1
ATOM 1586 C CA . ILE A 1 197 ? -12.058 4.655 13.212 1.00 96.25 197 ILE A CA 1
ATOM 1587 C C . ILE A 1 197 ? -11.457 5.481 14.353 1.00 96.25 197 ILE A C 1
ATOM 1589 O O . ILE A 1 197 ? -10.902 4.890 15.277 1.00 96.25 197 ILE A O 1
ATOM 1593 N N . LYS A 1 198 ? -11.595 6.812 14.325 1.00 94.81 198 LYS A N 1
ATOM 1594 C CA . LYS A 1 198 ? -11.149 7.689 15.421 1.00 94.81 198 LYS A CA 1
ATOM 1595 C C . LYS A 1 198 ? -11.854 7.350 16.734 1.00 94.81 198 LYS A C 1
ATOM 1597 O O . LYS A 1 198 ? -11.193 7.170 17.752 1.00 94.81 198 LYS A O 1
ATOM 1602 N N . ASP A 1 199 ? -13.171 7.164 16.694 1.00 94.06 199 ASP A N 1
ATOM 1603 C CA . ASP A 1 199 ? -13.960 6.772 17.865 1.00 94.06 199 ASP A CA 1
ATOM 1604 C C . ASP A 1 199 ? -13.548 5.409 18.427 1.00 94.06 199 ASP A C 1
ATOM 1606 O O . ASP A 1 199 ? -13.541 5.216 19.641 1.00 94.06 199 ASP A O 1
ATOM 1610 N N . MET A 1 200 ? -13.226 4.449 17.555 1.00 92.44 200 MET A N 1
ATOM 1611 C CA . MET A 1 200 ? -12.721 3.140 17.972 1.00 92.44 200 MET A CA 1
ATOM 1612 C C . MET A 1 200 ? -11.349 3.249 18.644 1.00 92.44 200 MET A C 1
ATOM 1614 O O . MET A 1 200 ? -11.114 2.557 19.627 1.00 92.44 200 MET A O 1
ATOM 1618 N N . GLU A 1 201 ? -10.461 4.103 18.129 1.00 88.12 201 GLU A N 1
ATOM 1619 C CA . GLU A 1 201 ? -9.117 4.305 18.681 1.00 88.12 201 GLU A CA 1
ATOM 1620 C C . GLU A 1 201 ? -9.157 4.985 20.056 1.00 88.12 201 GLU A C 1
ATOM 1622 O O . GLU A 1 201 ? -8.404 4.604 20.939 1.00 88.12 201 GLU A O 1
ATOM 1627 N N . ASN A 1 202 ? -10.071 5.940 20.258 1.00 86.56 202 ASN A N 1
ATOM 1628 C CA . ASN A 1 202 ? -10.237 6.647 21.534 1.00 86.56 202 ASN A CA 1
ATOM 1629 C C . ASN A 1 202 ? -10.843 5.776 22.650 1.00 86.56 202 ASN A C 1
ATOM 1631 O O . ASN A 1 202 ? -10.796 6.152 23.819 1.00 86.56 202 ASN A O 1
ATOM 1635 N N . LYS A 1 203 ? -11.475 4.653 22.291 1.00 82.00 203 LYS A N 1
ATOM 1636 C CA . LYS A 1 203 ? -12.122 3.718 23.226 1.00 82.00 203 LYS A CA 1
ATOM 1637 C C . LYS A 1 203 ? -11.255 2.502 23.569 1.00 82.00 203 LYS A C 1
ATOM 1639 O O . LYS A 1 203 ? -11.691 1.692 24.385 1.00 82.00 203 LYS A O 1
ATOM 1644 N N . ALA A 1 204 ? -10.110 2.342 22.906 1.00 71.94 204 ALA A N 1
ATOM 1645 C CA . ALA A 1 204 ? -9.191 1.213 23.052 1.00 71.94 204 ALA A CA 1
ATOM 1646 C C . ALA A 1 204 ? -8.015 1.573 23.965 1.00 71.94 204 ALA A C 1
ATOM 1648 O O . ALA A 1 204 ? -7.573 0.665 24.701 1.00 71.94 204 ALA A O 1
#

Secondary structure (DSSP, 8-state):
-EEEEEEEE-SSEEEEEEEETTEEEEEEEEETTGGGSEEEEEEETTEEEEEEE-SS--SGGGGG----TT-EEEESSSEEEEEEE--SSTTS-EEEEEETTEEEEEE-EEETTEEEEEEEETTEEEEEEEEES--BTTB-EEEEEESSHHHHHHHHHHHHHHHHHHHHHH-S---S---PPPTTGGGG--THHHHHHHHHHHT-

Solvent-accessible surface area (backbone atoms only — not comparable to full-atom values): 11267 Å² total; per-residue (Å²): 65,67,36,36,46,36,50,40,93,47,98,73,32,45,30,32,41,30,25,43,86,94,44,77,49,31,37,35,37,38,50,58,59,39,72,79,39,34,56,32,44,32,36,48,80,91,42,62,37,36,43,36,35,58,87,84,56,78,57,80,71,49,82,80,52,94,77,52,103,65,39,27,44,31,42,51,102,54,78,24,42,36,32,60,44,79,39,101,45,95,62,59,39,35,36,36,39,38,45,85,96,42,56,39,39,36,38,71,28,65,54,98,75,29,40,36,32,34,26,23,51,81,89,44,82,42,29,34,37,36,37,61,67,77,59,62,93,81,29,60,50,32,44,36,39,10,79,38,70,70,42,42,51,57,47,51,56,52,52,56,49,50,54,51,52,48,34,60,74,57,42,83,65,79,76,81,83,89,80,82,68,43,82,78,42,52,81,67,56,63,77,66,54,56,57,52,35,54,56,53,55,78,73,107

pLDDT: mean 84.76, std 14.96, range [36.69, 98.38]

Radius of gyration: 16.12 Å; Cα contacts (8 Å, |Δi|>4): 416; chains: 1; boundin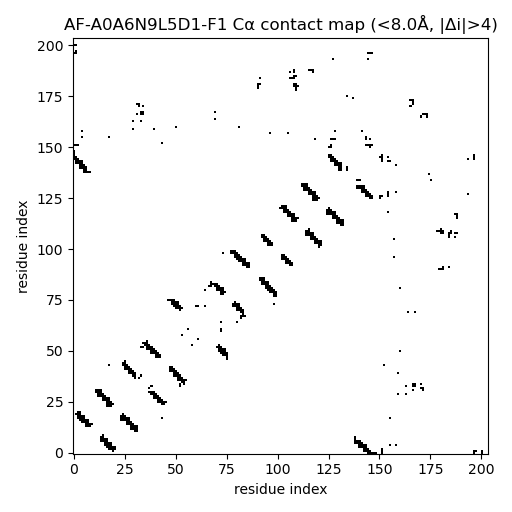g box: 40×37×43 Å

Mean predicted aligned error: 6.35 Å